Protein AF-A0A9Q6LS39-F1 (afdb_monomer_lite)

Organism: Piscirickettsia salmonis (NCBI:txid1238)

Sequence (259 aa):
MKLQTYIDQGYLRAERVESLSEHQKKVLGLNIIYQLIRDGSLTIERALIFTLAQYSVFSSKAVCQLIENKTFTVEEVLTFGMWQKRALESKVIRSFIDSGCMTFKKAAELSDEQQNFLDLDVVRKLIQEGILPFDVALNLTWRQQQNLEVPMVVELLRSKDERCCLTLDQVLRLQWMALDNLKSKTVCALLQEGILPSVEKALSLAAEQRQSLELPIVAKLLRSKDCLLHLTLEQALKVRSRQEAMLESKHIHKPPSVI

pLDDT: mean 89.74, std 11.68, range [33.16, 97.31]

Structure (mmCIF, N/CA/C/O backbone):
data_AF-A0A9Q6LS39-F1
#
_entry.id   AF-A0A9Q6LS39-F1
#
loop_
_atom_site.group_PDB
_atom_site.id
_atom_site.type_symbol
_atom_site.label_atom_id
_atom_site.label_alt_id
_atom_site.label_comp_id
_atom_site.label_asym_id
_atom_site.label_entity_id
_atom_site.label_seq_id
_atom_site.pdbx_PDB_ins_code
_atom_site.Cartn_x
_atom_site.Cartn_y
_atom_site.Cartn_z
_atom_site.occupancy
_atom_site.B_iso_or_equiv
_atom_site.auth_seq_id
_atom_site.auth_comp_id
_atom_site.auth_asym_id
_atom_site.auth_atom_id
_atom_site.pdbx_PDB_model_num
ATOM 1 N N . MET A 1 1 ? -30.473 10.860 25.545 1.00 58.03 1 MET A N 1
ATOM 2 C CA . MET A 1 1 ? -31.285 9.642 25.766 1.00 58.03 1 MET A CA 1
ATOM 3 C C . MET A 1 1 ? -30.522 8.492 26.434 1.00 58.03 1 MET A C 1
ATOM 5 O O . MET A 1 1 ? -31.154 7.750 27.158 1.00 58.03 1 MET A O 1
ATOM 9 N N . LYS A 1 2 ? -29.190 8.354 26.294 1.00 75.44 2 LYS A N 1
ATOM 10 C CA . LYS A 1 2 ? -28.444 7.262 26.960 1.00 75.44 2 LYS A CA 1
ATOM 11 C C . LYS A 1 2 ? -27.943 7.513 28.379 1.00 75.44 2 LYS A C 1
ATOM 13 O O . LYS A 1 2 ? -27.778 6.553 29.114 1.00 75.44 2 LYS A O 1
ATOM 18 N N . LEU A 1 3 ? -27.690 8.765 28.771 1.00 87.56 3 LEU A N 1
ATOM 19 C CA . LEU A 1 3 ? -27.203 9.076 30.125 1.00 87.56 3 LEU A CA 1
ATOM 20 C C . LEU A 1 3 ? -28.182 8.595 31.201 1.00 87.56 3 LEU A C 1
ATOM 22 O O . LEU A 1 3 ? -27.745 7.977 32.162 1.00 87.56 3 LEU A O 1
ATOM 26 N N . GLN A 1 4 ? -29.489 8.766 30.971 1.00 89.06 4 GLN A N 1
ATOM 27 C CA . GLN A 1 4 ? -30.526 8.232 31.854 1.00 89.06 4 GLN A CA 1
ATOM 28 C C . GLN A 1 4 ? -30.415 6.711 32.008 1.00 89.06 4 GLN A C 1
ATOM 30 O O . GLN A 1 4 ? -30.424 6.218 33.123 1.00 89.06 4 GLN A O 1
ATOM 35 N N . THR A 1 5 ? -30.163 5.974 30.922 1.00 91.12 5 THR A N 1
ATOM 36 C CA . THR A 1 5 ? -29.956 4.519 30.979 1.00 91.12 5 THR A CA 1
ATOM 37 C C . THR A 1 5 ? -28.767 4.125 31.859 1.00 91.12 5 THR A C 1
ATOM 39 O O . THR A 1 5 ? -28.835 3.107 32.538 1.00 91.12 5 THR A O 1
ATOM 42 N N . TYR A 1 6 ? -27.682 4.907 31.886 1.00 91.94 6 TYR A N 1
ATOM 43 C CA . TYR A 1 6 ? -26.576 4.638 32.816 1.00 91.94 6 TYR A CA 1
ATOM 44 C C . TYR A 1 6 ? -26.968 4.885 34.278 1.00 91.94 6 TYR A C 1
ATOM 46 O O . TYR A 1 6 ? -26.453 4.186 35.147 1.00 91.94 6 TYR A O 1
ATOM 54 N N . I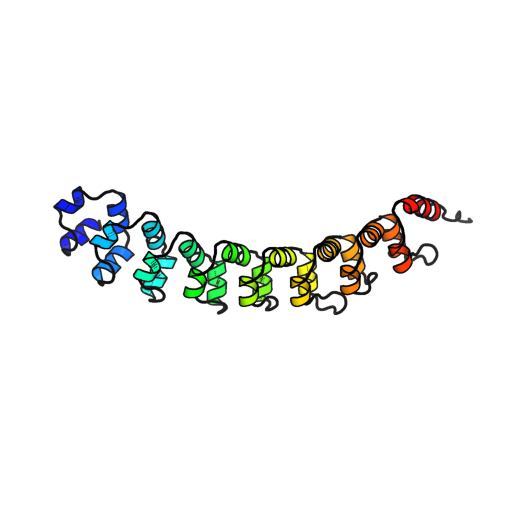LE A 1 7 ? -27.866 5.840 34.548 1.00 91.62 7 ILE A N 1
ATOM 55 C CA . ILE A 1 7 ? -28.411 6.086 35.891 1.00 91.62 7 ILE A CA 1
ATOM 56 C C . ILE A 1 7 ? -29.341 4.950 36.305 1.00 91.62 7 ILE A C 1
ATOM 58 O O . ILE A 1 7 ? -29.145 4.354 37.360 1.00 91.62 7 ILE A O 1
ATOM 62 N N . ASP A 1 8 ? -30.302 4.607 35.449 1.00 91.94 8 ASP A N 1
ATOM 63 C CA . ASP A 1 8 ? -31.321 3.590 35.722 1.00 91.94 8 ASP A CA 1
ATOM 64 C C . ASP A 1 8 ? -30.695 2.210 35.980 1.00 91.94 8 ASP A C 1
ATOM 66 O O . ASP A 1 8 ? -31.201 1.427 36.777 1.00 91.94 8 ASP A O 1
ATOM 70 N N . GLN A 1 9 ? -29.571 1.917 35.318 1.00 91.12 9 GLN A N 1
ATOM 71 C CA . GLN A 1 9 ? -28.808 0.674 35.483 1.00 91.12 9 GLN A CA 1
ATOM 72 C C . GLN A 1 9 ? -27.758 0.749 36.608 1.00 91.12 9 GLN A C 1
ATOM 74 O O . GLN A 1 9 ? -27.003 -0.198 36.811 1.00 91.12 9 GLN A O 1
ATOM 79 N N . GLY A 1 10 ? -27.670 1.870 37.331 1.00 91.25 10 GLY A N 1
ATOM 80 C CA . GLY A 1 10 ? -26.771 2.040 38.475 1.00 91.25 10 GLY A CA 1
ATOM 81 C C . GLY A 1 10 ? -25.290 2.216 38.126 1.00 91.25 10 GLY A C 1
ATOM 82 O O . GLY A 1 10 ? -24.452 2.217 39.026 1.00 91.25 10 GLY A O 1
ATOM 83 N N . TYR A 1 11 ? -24.943 2.394 36.848 1.00 91.69 11 TYR A N 1
ATOM 84 C CA . TYR A 1 11 ? -23.562 2.649 36.433 1.00 91.69 11 TYR A CA 1
ATOM 85 C C . TYR A 1 11 ? -23.116 4.080 36.755 1.00 91.69 11 TYR A C 1
ATOM 87 O O . TYR A 1 11 ? -21.943 4.300 37.035 1.00 91.69 11 TYR A O 1
ATOM 95 N N . LEU A 1 12 ? -24.026 5.059 36.723 1.00 91.81 12 LEU A N 1
ATOM 96 C CA . LEU A 1 12 ? -23.718 6.474 36.946 1.00 91.81 12 LEU A CA 1
ATOM 97 C C . LEU A 1 12 ? -24.695 7.095 37.943 1.00 91.81 12 LEU A C 1
ATOM 99 O O . LEU A 1 12 ? -25.900 6.952 37.798 1.00 91.81 12 LEU A O 1
ATOM 103 N N . ARG A 1 13 ? -24.202 7.835 38.937 1.00 90.00 13 ARG A N 1
ATOM 104 C CA . ARG A 1 13 ? -25.088 8.582 39.844 1.00 90.00 13 ARG A CA 1
ATOM 105 C C . ARG A 1 13 ? -25.623 9.846 39.173 1.00 90.00 13 ARG A C 1
ATOM 107 O O . ARG A 1 13 ? -24.893 10.483 38.412 1.00 90.00 13 ARG A O 1
ATOM 114 N N . ALA A 1 14 ? -26.863 10.225 39.481 1.00 87.38 14 ALA A N 1
ATOM 115 C CA . ALA A 1 14 ? -27.531 11.374 38.869 1.00 87.38 14 ALA A CA 1
ATOM 116 C C . ALA A 1 14 ? -26.752 12.685 39.076 1.00 87.38 14 ALA A C 1
ATOM 118 O O . ALA A 1 14 ? -26.534 13.427 38.121 1.00 87.38 14 ALA A O 1
ATOM 119 N N . GLU A 1 15 ? -26.220 12.913 40.280 1.00 88.25 15 GLU A N 1
ATOM 120 C CA . GLU A 1 15 ? -25.458 14.123 40.628 1.00 88.25 15 GLU A CA 1
ATOM 121 C C . GLU A 1 15 ? -24.156 14.229 39.822 1.00 88.25 15 GLU A C 1
ATOM 123 O O . GLU A 1 15 ? -23.636 15.310 39.543 1.00 88.25 15 GLU A O 1
ATOM 128 N N . ARG A 1 16 ? -23.616 13.080 39.404 1.00 88.44 16 ARG A N 1
ATOM 129 C CA . ARG A 1 16 ? -22.389 13.021 38.615 1.00 88.44 16 ARG A CA 1
ATOM 130 C C . ARG A 1 16 ? -22.630 13.371 37.148 1.00 88.44 16 ARG A C 1
ATOM 132 O O . ARG A 1 16 ? -21.685 13.755 36.473 1.00 88.44 16 ARG A O 1
ATOM 139 N N . VAL A 1 17 ? -23.866 13.282 36.653 1.00 87.06 17 VAL A N 1
ATOM 140 C CA . VAL A 1 17 ? -24.201 13.606 35.255 1.00 87.06 17 VAL A CA 1
ATOM 141 C C . VAL A 1 17 ? -24.068 15.098 34.974 1.00 87.06 17 VAL A C 1
ATOM 143 O O . VAL A 1 17 ? -23.565 15.477 33.915 1.00 87.06 17 VAL A O 1
ATOM 146 N N . GLU A 1 18 ? -24.476 15.937 35.925 1.00 85.75 18 GLU A N 1
ATOM 147 C CA . GLU A 1 18 ? -24.419 17.397 35.798 1.00 85.75 18 GLU A CA 1
ATOM 148 C C . GLU A 1 18 ? -22.980 17.921 35.732 1.00 85.75 18 GLU A C 1
ATOM 150 O O . GLU A 1 18 ? -22.710 18.901 35.042 1.00 85.75 18 GLU A O 1
ATOM 155 N N . SER A 1 19 ? -22.042 17.225 36.380 1.00 91.38 19 SER A N 1
ATOM 156 C CA . SER A 1 19 ? -20.616 17.573 36.382 1.00 91.38 19 SER A CA 1
ATOM 157 C C . SER A 1 19 ? -19.823 16.986 35.208 1.00 91.38 19 SER A C 1
ATOM 159 O O . SER A 1 19 ? -18.633 17.279 35.071 1.00 91.38 19 SER A O 1
ATOM 161 N N . LEU A 1 20 ? -20.447 16.185 34.334 1.00 94.50 20 LEU A N 1
ATOM 162 C CA . LEU A 1 20 ? -19.760 15.651 33.159 1.00 94.50 20 LEU A CA 1
ATOM 163 C C . LEU A 1 20 ? -19.479 16.745 32.128 1.00 94.50 20 LEU A C 1
ATOM 165 O O . LEU A 1 20 ? -20.362 17.503 31.722 1.00 94.50 20 LEU A O 1
ATOM 169 N N . SER A 1 21 ? -18.257 16.732 31.605 1.00 95.25 21 SER A N 1
ATOM 170 C CA . SER A 1 21 ? -17.897 17.503 30.416 1.00 95.25 21 SER A CA 1
ATOM 171 C C . SER A 1 21 ? -18.658 17.021 29.175 1.00 95.25 21 SER A C 1
ATOM 173 O O . SER A 1 21 ? -19.067 15.862 29.070 1.00 95.25 21 SER A O 1
ATOM 175 N N . GLU A 1 22 ? -18.777 17.886 28.166 1.00 94.31 22 GLU A N 1
ATOM 176 C CA . GLU A 1 22 ? -19.388 17.516 26.882 1.00 94.31 22 GLU A CA 1
ATOM 177 C C . GLU A 1 22 ? -18.664 16.354 26.188 1.00 94.31 22 GLU A C 1
ATOM 179 O O . GLU A 1 22 ? -19.299 15.509 25.557 1.00 94.31 22 GLU A O 1
ATOM 184 N N . HIS A 1 23 ? -17.341 16.258 26.340 1.00 95.56 23 HIS A N 1
ATOM 185 C CA . HIS A 1 23 ? -16.569 15.125 25.825 1.00 95.56 23 HIS A CA 1
ATOM 186 C C . HIS A 1 23 ? -16.976 13.807 26.494 1.00 95.56 23 HIS A C 1
ATOM 188 O O . HIS A 1 23 ? -17.270 12.830 25.808 1.00 95.56 23 HIS A O 1
ATOM 194 N N . GLN A 1 24 ? -17.094 13.790 27.823 1.00 96.31 24 GLN A N 1
ATOM 195 C CA . GLN A 1 24 ? -17.551 12.610 28.565 1.00 96.31 24 GLN A CA 1
ATOM 196 C C . GLN A 1 24 ? -18.968 12.196 28.164 1.00 96.31 24 GLN A C 1
ATOM 198 O O . GLN A 1 24 ? -19.228 11.014 27.933 1.00 96.31 24 GLN A O 1
ATOM 203 N N . LYS A 1 25 ? -19.875 13.166 28.000 1.00 95.06 25 LYS A N 1
ATOM 204 C CA . LYS A 1 25 ? -21.235 12.899 27.512 1.00 95.06 25 LYS A CA 1
ATOM 205 C C . LYS A 1 25 ? -21.223 12.287 26.108 1.00 95.06 25 LYS A C 1
ATOM 207 O O . LYS A 1 25 ? -21.980 11.350 25.855 1.00 95.06 25 LYS A O 1
ATOM 212 N N . LYS A 1 26 ? -20.347 12.758 25.208 1.00 95.50 26 LYS A N 1
ATOM 213 C CA . LYS A 1 26 ? -20.165 12.175 23.865 1.00 95.50 26 LYS A CA 1
ATOM 214 C C . LYS A 1 26 ? -19.643 10.742 23.921 1.00 95.50 26 LYS A C 1
ATOM 216 O O . LYS A 1 26 ? -20.198 9.890 23.232 1.00 95.50 26 LYS A O 1
ATOM 221 N N . VAL A 1 27 ? -18.637 10.459 24.754 1.00 96.69 27 VAL A N 1
ATOM 222 C CA . VAL A 1 27 ? -18.100 9.098 24.939 1.00 96.69 27 VAL A CA 1
ATOM 223 C C . VAL A 1 27 ? -19.198 8.143 25.406 1.00 96.69 27 VAL A C 1
ATOM 225 O O . VAL A 1 27 ? -19.456 7.137 24.748 1.00 96.69 27 VAL A O 1
ATOM 228 N N . LEU A 1 28 ? -19.915 8.490 26.479 1.00 95.81 28 LEU A N 1
ATOM 229 C CA . LEU A 1 28 ? -21.028 7.677 26.987 1.00 95.81 28 LEU A CA 1
ATOM 230 C C . LEU A 1 28 ? -22.194 7.581 25.988 1.00 95.81 28 LEU A C 1
ATOM 232 O O . LEU A 1 28 ? -22.988 6.639 26.028 1.00 95.81 28 LEU A O 1
ATOM 236 N N . GLY A 1 29 ? -22.286 8.535 25.061 1.00 94.38 29 GLY A N 1
ATOM 237 C CA . GLY A 1 29 ? -23.239 8.542 23.959 1.00 94.38 29 GLY A CA 1
ATOM 238 C C . GLY A 1 29 ? -22.996 7.466 22.896 1.00 94.38 29 GLY A C 1
ATOM 239 O O . GLY A 1 29 ? -23.933 7.140 22.164 1.00 94.38 29 GLY A O 1
ATOM 240 N N . LEU A 1 30 ? -21.808 6.860 22.811 1.00 94.19 30 LEU A N 1
ATOM 241 C CA . LEU A 1 30 ? -21.507 5.804 21.835 1.00 94.19 30 LEU A CA 1
ATOM 242 C C . LEU A 1 30 ? -22.230 4.487 22.188 1.00 94.19 30 LEU A C 1
ATOM 244 O O . LEU A 1 30 ? -22.366 4.125 23.354 1.00 94.19 30 LEU A O 1
ATOM 248 N N . ASN A 1 31 ? -22.783 3.778 21.188 1.00 92.94 31 ASN A N 1
ATOM 249 C CA . ASN A 1 31 ? -23.515 2.505 21.406 1.00 92.94 31 ASN A CA 1
ATOM 250 C C . ASN A 1 31 ? -22.589 1.435 21.979 1.00 92.94 31 ASN A C 1
ATOM 252 O O . ASN A 1 31 ? -22.932 0.809 22.979 1.00 92.94 31 ASN A O 1
ATOM 256 N N . ILE A 1 32 ? -21.403 1.313 21.387 1.00 94.75 32 ILE A N 1
ATOM 257 C CA . ILE A 1 32 ? -20.410 0.331 21.797 1.00 94.75 32 ILE A CA 1
ATOM 258 C C . ILE A 1 32 ? -19.971 0.535 23.250 1.00 94.75 32 ILE A C 1
ATOM 260 O O . ILE A 1 32 ? -19.867 -0.429 23.987 1.00 94.75 32 ILE A O 1
ATOM 264 N N . ILE A 1 33 ? -19.796 1.778 23.713 1.00 96.31 33 ILE A N 1
ATOM 265 C CA . ILE A 1 33 ? -19.341 2.056 25.084 1.00 96.31 33 ILE A CA 1
ATOM 266 C C . ILE A 1 33 ? -20.359 1.563 26.110 1.00 96.31 33 ILE A C 1
ATOM 268 O O . ILE A 1 33 ? -19.980 0.919 27.085 1.00 96.31 33 ILE A O 1
ATOM 272 N N . TYR A 1 34 ? -21.649 1.788 25.855 1.00 94.75 34 TYR A N 1
ATOM 273 C CA . TYR A 1 34 ? -22.706 1.255 26.712 1.00 94.75 34 TYR A CA 1
ATOM 274 C C . TYR A 1 34 ? -22.683 -0.277 26.750 1.00 94.75 34 TYR A C 1
ATOM 276 O O . TYR A 1 34 ? -22.743 -0.860 27.828 1.00 94.75 34 TYR A O 1
ATOM 284 N N . GLN A 1 35 ? -22.564 -0.925 25.587 1.00 94.19 35 GLN A N 1
ATOM 285 C CA . GLN A 1 35 ? -22.504 -2.386 25.497 1.00 94.19 35 GLN A CA 1
ATOM 286 C C . GLN A 1 35 ? -21.287 -2.946 26.237 1.00 94.19 35 GLN A C 1
ATOM 288 O O . GLN A 1 35 ? -21.440 -3.841 27.057 1.00 94.19 35 GLN A O 1
ATOM 293 N N . LEU A 1 36 ? -20.101 -2.370 26.031 1.00 95.56 36 LEU A N 1
ATOM 294 C CA . LEU A 1 36 ? -18.875 -2.807 26.698 1.00 95.56 36 LEU A CA 1
ATOM 295 C C . LEU A 1 36 ? -18.942 -2.633 28.219 1.00 95.56 36 LEU A C 1
ATOM 297 O O . LEU A 1 36 ? -18.408 -3.475 28.939 1.00 95.56 36 LEU A O 1
ATOM 301 N N . ILE A 1 37 ? -19.610 -1.581 28.711 1.00 96.25 37 ILE A N 1
ATOM 302 C CA . ILE A 1 37 ? -19.848 -1.391 30.150 1.00 96.25 37 ILE A CA 1
ATOM 303 C C . ILE A 1 37 ? -20.816 -2.432 30.693 1.00 96.25 37 ILE A C 1
ATOM 305 O O . ILE A 1 37 ? -20.540 -3.066 31.711 1.00 96.25 37 ILE A O 1
ATOM 309 N N . ARG A 1 38 ? -21.930 -2.642 29.994 1.00 94.50 38 ARG A N 1
ATOM 310 C CA . ARG A 1 38 ? -22.942 -3.621 30.385 1.00 94.50 38 ARG A CA 1
ATOM 311 C C . ARG A 1 38 ? -22.380 -5.041 30.425 1.00 94.50 38 ARG A C 1
ATOM 313 O O . ARG A 1 38 ? -22.677 -5.790 31.348 1.00 94.50 38 ARG A O 1
ATOM 320 N N . ASP A 1 39 ? -21.544 -5.383 29.454 1.00 93.62 39 ASP A N 1
ATOM 321 C CA . ASP A 1 39 ? -20.945 -6.708 29.311 1.00 93.62 39 ASP A CA 1
ATOM 322 C C . ASP A 1 39 ? -19.668 -6.861 30.178 1.00 93.62 39 ASP A C 1
ATOM 324 O O . ASP A 1 39 ? -18.968 -7.869 30.096 1.00 93.62 39 ASP A O 1
ATOM 328 N N . GLY A 1 40 ? -19.336 -5.858 31.006 1.00 93.88 40 GLY A N 1
ATOM 329 C CA . GLY A 1 40 ? -18.227 -5.887 31.968 1.00 93.88 40 GLY A CA 1
ATOM 330 C C . GLY A 1 40 ? -16.825 -5.764 31.362 1.00 93.88 40 GLY A C 1
ATOM 331 O O . GLY A 1 40 ? -15.835 -5.856 32.083 1.00 93.88 40 GLY A O 1
ATOM 332 N N . SER A 1 41 ? -16.721 -5.535 30.052 1.00 94.94 41 SER A N 1
ATOM 333 C CA . SER A 1 41 ? -15.446 -5.412 29.327 1.00 94.94 41 SER A CA 1
ATOM 334 C C . SER A 1 41 ? -14.816 -4.017 29.430 1.00 94.94 41 SER A C 1
ATOM 336 O O . SER A 1 41 ? -13.660 -3.829 29.061 1.00 94.94 41 SER A O 1
ATOM 338 N N . LEU A 1 42 ? -15.569 -3.025 29.912 1.00 96.38 42 LEU A N 1
ATOM 339 C CA . LEU A 1 42 ? -15.111 -1.661 30.163 1.00 96.38 42 LEU A CA 1
ATOM 340 C C . LEU A 1 42 ? -15.786 -1.134 31.433 1.00 96.38 42 LEU A C 1
ATOM 342 O 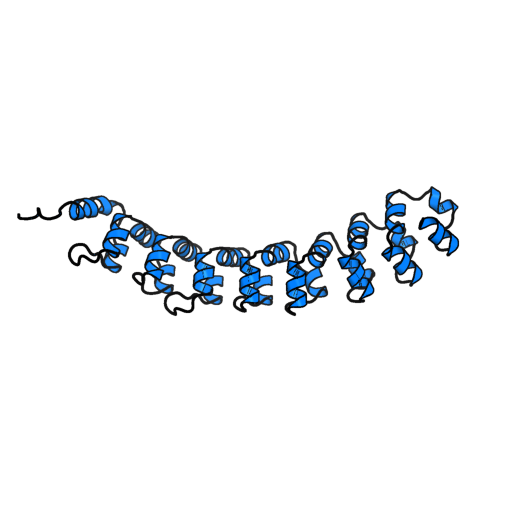O . LEU A 1 42 ? -16.968 -1.357 31.640 1.00 96.38 42 LEU A O 1
ATOM 346 N N . THR A 1 43 ? -15.081 -0.401 32.291 1.00 96.00 43 THR A N 1
ATOM 347 C CA . THR A 1 43 ? -15.737 0.270 33.426 1.00 96.00 43 THR A CA 1
ATOM 348 C C . THR A 1 43 ? -16.181 1.674 33.036 1.00 96.00 43 THR A C 1
ATOM 350 O O . THR A 1 43 ? -15.561 2.322 32.188 1.00 96.00 43 THR A O 1
ATOM 353 N N . ILE A 1 44 ? -17.227 2.188 33.688 1.00 95.12 44 ILE A N 1
ATOM 354 C CA . ILE A 1 44 ? -17.670 3.567 33.455 1.00 95.12 44 ILE A CA 1
ATOM 355 C C . ILE A 1 44 ? -16.576 4.586 33.791 1.00 95.12 44 ILE A C 1
ATOM 357 O O . ILE A 1 44 ? -16.358 5.523 33.029 1.00 95.12 44 ILE A O 1
ATOM 361 N N . GLU A 1 45 ? -15.829 4.365 34.876 1.00 95.88 45 GLU A N 1
ATOM 362 C CA . GLU A 1 45 ? -14.711 5.225 35.278 1.00 95.88 45 GLU A CA 1
ATOM 363 C C . GLU A 1 45 ? -13.645 5.291 34.188 1.00 95.88 45 GLU A C 1
ATOM 365 O O . GLU A 1 45 ? -13.137 6.366 33.874 1.00 95.88 45 GLU A O 1
ATOM 370 N N . ARG A 1 46 ? -13.362 4.152 33.547 1.00 96.12 46 ARG A N 1
ATOM 371 C CA . ARG A 1 46 ? -12.410 4.099 32.444 1.00 96.12 46 ARG A CA 1
ATOM 372 C C . ARG A 1 46 ? -12.946 4.797 31.200 1.00 96.12 46 ARG A C 1
ATOM 374 O O . ARG A 1 46 ? -12.195 5.532 30.574 1.00 96.12 46 ARG A O 1
ATOM 381 N N . ALA A 1 47 ? -14.229 4.641 30.875 1.00 96.44 47 ALA A N 1
ATOM 382 C CA . ALA A 1 47 ? -14.862 5.373 29.776 1.00 96.44 47 ALA A CA 1
ATOM 383 C C . ALA A 1 47 ? -14.822 6.900 29.988 1.00 96.44 47 ALA A C 1
ATOM 385 O O . ALA A 1 47 ? -14.569 7.656 29.053 1.00 96.44 47 ALA A O 1
ATOM 386 N N . LEU A 1 48 ? -15.020 7.369 31.224 1.00 95.69 48 LEU A N 1
ATOM 387 C CA . LEU A 1 48 ? -15.038 8.795 31.565 1.00 95.69 48 LEU A CA 1
ATOM 388 C C . LEU A 1 48 ? -13.683 9.501 31.413 1.00 95.69 48 LEU A C 1
ATOM 390 O O . LEU A 1 48 ? -13.657 10.731 31.331 1.00 95.69 48 LEU A O 1
ATOM 394 N N . ILE A 1 49 ? -12.578 8.755 31.368 1.00 96.56 49 ILE A N 1
ATOM 395 C CA . ILE A 1 49 ? -11.228 9.298 31.156 1.00 96.56 49 ILE A CA 1
ATOM 396 C C . ILE A 1 49 ? -10.711 9.075 29.729 1.00 96.56 49 ILE A C 1
ATOM 398 O O . ILE A 1 49 ? -9.526 9.282 29.469 1.00 96.56 49 ILE A O 1
ATOM 402 N N . PHE A 1 50 ? -11.572 8.659 28.791 1.00 97.00 50 PHE A N 1
ATOM 403 C CA . PHE A 1 50 ? -11.166 8.473 27.399 1.00 97.00 50 PHE A CA 1
ATOM 404 C C . PHE A 1 50 ? -10.603 9.758 26.809 1.00 97.00 50 PHE A C 1
ATOM 406 O O . PHE A 1 50 ? -11.213 10.827 26.873 1.00 97.00 50 PHE A O 1
ATOM 413 N N . THR A 1 51 ? -9.467 9.630 26.139 1.00 95.88 51 THR A N 1
ATOM 414 C CA . THR A 1 51 ? -8.892 10.722 25.355 1.00 95.88 51 THR A CA 1
ATOM 415 C C . THR A 1 51 ? -9.717 10.990 24.092 1.00 95.88 51 THR A C 1
ATOM 417 O O . THR A 1 51 ? -10.548 10.179 23.670 1.00 95.88 51 THR A O 1
ATOM 420 N N . LEU A 1 52 ? -9.461 12.122 23.428 1.00 94.56 52 LEU A N 1
ATOM 421 C CA . LEU A 1 52 ? -10.028 12.399 22.101 1.00 94.56 52 LEU A CA 1
ATOM 422 C C . LEU A 1 52 ? -9.626 11.335 21.067 1.00 94.56 52 LEU A C 1
ATOM 424 O O . LEU A 1 52 ? -10.437 10.977 20.213 1.00 94.56 52 LEU A O 1
ATOM 428 N N . ALA A 1 53 ? -8.403 10.801 21.162 1.00 94.56 53 ALA A N 1
ATOM 429 C CA . ALA A 1 53 ? -7.927 9.734 20.286 1.00 94.56 53 ALA A CA 1
ATOM 430 C C . ALA A 1 53 ? -8.737 8.446 20.492 1.00 94.56 53 ALA A C 1
ATOM 432 O O . ALA A 1 53 ? -9.281 7.911 19.529 1.00 94.56 53 ALA A O 1
ATOM 433 N N . GLN A 1 54 ? -8.920 8.014 21.743 1.00 96.62 54 GLN A N 1
ATOM 434 C CA . GLN A 1 54 ? -9.740 6.841 22.062 1.00 96.62 54 GLN A CA 1
ATOM 435 C C . GLN A 1 54 ? -11.195 7.040 21.629 1.00 96.62 54 GLN A C 1
ATOM 437 O O . GLN A 1 54 ? -11.759 6.176 20.966 1.00 96.62 54 GLN A O 1
ATOM 442 N N . TYR A 1 55 ? -11.793 8.205 21.893 1.00 95.94 55 TYR A N 1
ATOM 443 C CA . TYR A 1 55 ? -13.127 8.525 21.374 1.00 95.94 55 TYR A CA 1
ATOM 444 C C . TYR A 1 55 ? -13.201 8.410 19.838 1.00 95.94 55 TYR A C 1
ATOM 446 O O . TYR A 1 55 ? -14.144 7.833 19.293 1.00 95.94 55 TYR A O 1
ATOM 454 N N . SER A 1 56 ? -12.194 8.916 19.120 1.00 95.69 56 SER A N 1
ATOM 455 C CA . SER A 1 56 ? -12.125 8.798 17.660 1.00 95.69 56 SER A CA 1
ATOM 456 C C . SER A 1 56 ? -12.063 7.336 17.207 1.00 95.69 56 SER A C 1
ATOM 458 O O . SER A 1 56 ? -12.750 6.968 16.256 1.00 95.69 56 SER A O 1
ATOM 460 N N . VAL A 1 57 ? -11.305 6.481 17.893 1.00 97.31 57 VAL A N 1
ATOM 461 C CA . VAL A 1 57 ? -11.228 5.041 17.600 1.00 97.31 57 VAL A CA 1
ATOM 462 C C . VAL A 1 57 ? -12.569 4.347 17.863 1.00 97.31 57 VAL A C 1
ATOM 464 O O . VAL A 1 57 ? -13.112 3.713 16.964 1.00 97.31 57 VAL A O 1
ATOM 467 N N . PHE A 1 58 ? -13.164 4.530 19.045 1.00 96.62 58 PHE A N 1
ATOM 468 C CA . PHE A 1 58 ? -14.432 3.889 19.431 1.00 96.62 58 PHE A CA 1
ATOM 469 C C . PHE A 1 58 ? -15.675 4.471 18.735 1.00 96.62 58 PHE A C 1
ATOM 471 O O . PHE A 1 58 ? -16.768 3.923 18.852 1.00 96.62 58 PHE A O 1
ATOM 478 N N . SER A 1 59 ? -15.538 5.569 17.991 1.00 95.44 59 SER A N 1
ATOM 479 C CA . SER A 1 59 ? -16.585 6.048 17.075 1.00 95.44 59 SER A CA 1
ATOM 480 C C . SER A 1 59 ? -16.510 5.398 15.689 1.00 95.44 59 SER A C 1
ATOM 482 O O . SER A 1 59 ? -17.452 5.524 14.905 1.00 95.44 59 SER A O 1
ATOM 484 N N . SER A 1 60 ? -15.430 4.671 15.380 1.00 96.19 60 SER A N 1
ATOM 485 C CA . SER A 1 60 ? -15.301 3.923 14.132 1.00 96.19 60 SER A CA 1
ATOM 486 C C . SER A 1 60 ? -16.170 2.674 14.150 1.00 96.19 60 SER A C 1
ATOM 488 O O . SER A 1 60 ? -15.936 1.748 14.929 1.00 96.19 60 SER A O 1
ATOM 490 N N . LYS A 1 61 ? -17.133 2.594 13.226 1.00 94.88 61 LYS A N 1
ATOM 491 C CA . LYS A 1 61 ? -17.951 1.387 13.051 1.00 94.88 61 LYS A CA 1
ATOM 492 C C . LYS A 1 61 ? -17.096 0.166 12.693 1.00 94.88 61 LYS A C 1
ATOM 494 O O . LYS A 1 61 ? -17.364 -0.914 13.208 1.00 94.88 61 LYS A O 1
ATOM 499 N N . ALA A 1 62 ? -16.074 0.346 11.853 1.00 94.94 62 ALA A N 1
ATOM 500 C CA . ALA A 1 62 ? -15.187 -0.737 11.437 1.00 94.94 62 ALA A CA 1
ATOM 501 C C . ALA A 1 62 ? -14.421 -1.312 12.635 1.00 94.94 62 ALA A C 1
ATOM 503 O O . ALA A 1 62 ? -14.440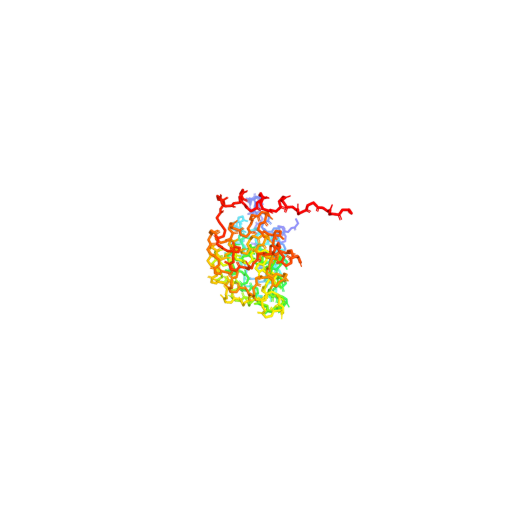 -2.520 12.847 1.00 94.94 62 ALA A O 1
ATOM 504 N N . VAL A 1 63 ? -13.827 -0.453 13.471 1.00 96.31 63 VAL A N 1
ATOM 505 C CA . VAL A 1 63 ? -13.109 -0.906 14.673 1.00 96.31 63 VAL A CA 1
ATOM 506 C C . VAL A 1 63 ? -14.063 -1.556 15.678 1.00 96.31 63 VAL A C 1
ATOM 508 O O . VAL A 1 63 ? -13.754 -2.622 16.203 1.00 96.31 63 VAL A O 1
ATOM 511 N N . CYS A 1 64 ? -15.245 -0.976 15.912 1.00 95.25 64 CYS A N 1
ATOM 512 C CA . CYS A 1 64 ? -16.222 -1.542 16.849 1.00 95.25 64 CYS A CA 1
ATOM 513 C C . CYS A 1 64 ? -16.682 -2.946 16.438 1.00 95.25 64 CYS A C 1
ATOM 515 O O . CYS A 1 64 ? -16.742 -3.834 17.282 1.00 95.25 64 CYS A O 1
ATOM 517 N N . GLN A 1 65 ? -16.920 -3.176 15.144 1.00 95.44 65 GLN A N 1
ATOM 518 C CA . GLN A 1 65 ? -17.262 -4.505 14.629 1.00 95.44 65 GLN A CA 1
ATOM 519 C C . GLN A 1 65 ? -16.151 -5.531 14.880 1.00 95.44 65 GLN A C 1
ATOM 521 O O . GLN A 1 65 ? -16.433 -6.703 15.108 1.00 95.44 65 GLN A O 1
ATOM 526 N N . LEU A 1 66 ? -14.883 -5.115 14.866 1.00 96.62 66 LEU A N 1
ATOM 527 C CA . LEU A 1 66 ? -13.765 -6.012 15.165 1.00 96.62 66 LEU A CA 1
ATOM 528 C C . LEU A 1 66 ? -13.688 -6.378 16.655 1.00 96.62 66 LEU A C 1
ATOM 530 O O . LEU A 1 66 ? -13.227 -7.474 16.977 1.00 96.62 66 LEU A O 1
ATOM 534 N N . ILE A 1 67 ? -14.178 -5.513 17.549 1.00 96.69 67 ILE A N 1
ATOM 535 C CA . ILE A 1 67 ? -14.360 -5.847 18.970 1.00 96.69 67 ILE A CA 1
ATOM 536 C C . ILE A 1 67 ? -15.515 -6.839 19.132 1.00 96.69 67 ILE A C 1
ATOM 538 O O . ILE A 1 67 ? -15.353 -7.875 19.771 1.00 96.69 67 ILE A O 1
ATOM 542 N N . GLU A 1 68 ? -16.667 -6.557 18.515 1.00 94.38 68 GLU A N 1
ATOM 543 C CA . GLU A 1 68 ? -17.855 -7.425 18.560 1.00 94.38 68 GLU A CA 1
ATOM 544 C C . GLU A 1 68 ? -17.547 -8.835 18.030 1.00 94.38 68 GLU A C 1
ATOM 546 O O . GLU A 1 68 ? -17.927 -9.837 18.638 1.00 94.38 68 GLU A O 1
ATOM 551 N N . ASN A 1 69 ? -16.765 -8.919 16.951 1.00 95.06 69 ASN A N 1
ATOM 552 C CA . ASN A 1 69 ? -16.297 -10.175 16.362 1.00 95.06 69 ASN A CA 1
ATOM 553 C C . ASN A 1 69 ? -15.147 -10.833 17.144 1.00 95.06 69 ASN A C 1
ATOM 555 O O . ASN A 1 69 ? -14.592 -11.830 16.682 1.00 95.06 69 ASN A O 1
ATOM 559 N N . LYS A 1 70 ? -14.748 -10.277 18.297 1.00 95.12 70 LYS A N 1
ATOM 560 C CA . LYS A 1 70 ? -13.645 -10.759 19.147 1.00 95.12 70 LYS A CA 1
ATOM 561 C C . LYS A 1 70 ? -12.298 -10.858 18.421 1.00 95.12 70 LYS A C 1
ATOM 563 O O . LYS A 1 70 ? -11.423 -11.618 18.826 1.00 95.12 70 LYS A O 1
ATOM 568 N N . THR A 1 71 ? -12.124 -10.094 17.343 1.00 96.69 71 THR A N 1
ATOM 569 C CA . THR A 1 71 ? -10.846 -9.995 16.624 1.00 96.69 71 THR A CA 1
ATOM 570 C C . THR A 1 71 ? -9.836 -9.189 17.437 1.00 96.69 71 THR A C 1
ATOM 572 O O . THR A 1 71 ? -8.658 -9.545 17.483 1.00 96.69 71 THR A O 1
ATOM 575 N N . PHE A 1 72 ? -10.320 -8.140 18.107 1.00 97.12 72 PHE A N 1
ATOM 576 C CA . PHE A 1 72 ? -9.570 -7.370 19.091 1.00 97.12 72 PHE A CA 1
ATOM 577 C C . PHE A 1 72 ? -10.312 -7.319 20.424 1.00 97.12 72 PHE A C 1
ATOM 579 O O . PHE A 1 72 ? -11.540 -7.275 20.481 1.00 97.12 72 PHE A O 1
ATOM 586 N N . THR A 1 73 ? -9.546 -7.285 21.501 1.00 96.38 73 THR A N 1
ATOM 587 C CA . THR A 1 73 ? -10.020 -6.974 22.847 1.00 96.38 73 THR A CA 1
ATOM 588 C C . THR A 1 73 ? -10.179 -5.463 23.026 1.00 96.38 73 THR A C 1
ATOM 590 O O . THR A 1 73 ? -9.565 -4.664 22.317 1.00 96.38 73 THR A O 1
ATOM 593 N N . VAL A 1 74 ? -10.976 -5.052 24.017 1.00 96.19 74 VAL A N 1
ATOM 594 C CA . VAL A 1 74 ? -11.102 -3.631 24.390 1.00 96.19 74 VAL A CA 1
ATOM 595 C C . VAL A 1 74 ? -9.741 -3.046 24.769 1.00 96.19 74 VAL A C 1
ATOM 597 O O . VAL A 1 74 ? -9.430 -1.928 24.371 1.00 96.19 74 VAL A O 1
ATOM 600 N N . GLU A 1 75 ? -8.916 -3.811 25.485 1.00 95.44 75 GLU A N 1
ATOM 601 C CA . GLU A 1 75 ? -7.576 -3.391 25.901 1.00 95.44 75 GLU A CA 1
ATOM 602 C C . GLU A 1 75 ? -6.645 -3.154 24.708 1.00 95.44 75 GLU A C 1
ATOM 604 O O . GLU A 1 75 ? -5.988 -2.118 24.664 1.00 95.44 75 GLU A O 1
ATOM 609 N N . GLU A 1 76 ? -6.640 -4.042 23.705 1.00 95.81 76 GLU A N 1
ATOM 610 C CA . GLU A 1 76 ? -5.889 -3.818 22.461 1.00 95.81 76 GLU A CA 1
ATOM 611 C C . GLU A 1 76 ? -6.362 -2.526 21.772 1.00 95.81 76 GLU A C 1
ATOM 613 O O . GLU A 1 76 ? -5.547 -1.653 21.473 1.00 95.81 76 GLU A O 1
ATOM 618 N N . VAL A 1 77 ? -7.676 -2.338 21.593 1.00 96.38 77 VAL A N 1
ATOM 619 C CA . VAL A 1 77 ? -8.219 -1.149 20.908 1.00 96.38 77 VAL A CA 1
ATOM 620 C C . VAL A 1 77 ? -7.972 0.148 21.684 1.00 96.38 77 VAL A C 1
ATOM 622 O O . VAL A 1 77 ? -7.793 1.203 21.079 1.00 96.38 77 VAL A O 1
ATOM 625 N N . LEU A 1 78 ? -7.896 0.102 23.015 1.00 95.19 78 LEU A N 1
ATOM 626 C CA . LEU A 1 78 ? -7.563 1.271 23.835 1.00 95.19 78 LEU A CA 1
ATOM 627 C C . LEU A 1 78 ? -6.149 1.809 23.585 1.00 95.19 78 LEU A C 1
ATOM 629 O O . LEU A 1 78 ? -5.905 2.980 23.891 1.00 95.19 78 LEU A O 1
ATOM 633 N N . THR A 1 79 ? -5.248 0.984 23.039 1.00 95.12 79 THR A N 1
ATOM 634 C CA . THR A 1 79 ? -3.891 1.388 22.633 1.00 95.12 79 THR A CA 1
ATOM 635 C C . THR A 1 79 ? -3.830 1.971 21.222 1.00 95.12 79 THR A C 1
ATOM 637 O O . THR A 1 79 ? -2.808 2.539 20.837 1.00 95.12 79 THR A O 1
ATOM 640 N N . PHE A 1 80 ? -4.905 1.855 20.438 1.00 95.31 80 PHE A N 1
ATOM 641 C CA . PHE A 1 80 ? -4.909 2.317 19.056 1.00 95.31 80 PHE A CA 1
ATOM 642 C C . PHE A 1 80 ? -4.866 3.840 18.975 1.00 95.31 80 PHE A C 1
ATOM 644 O O . PHE A 1 80 ? -5.56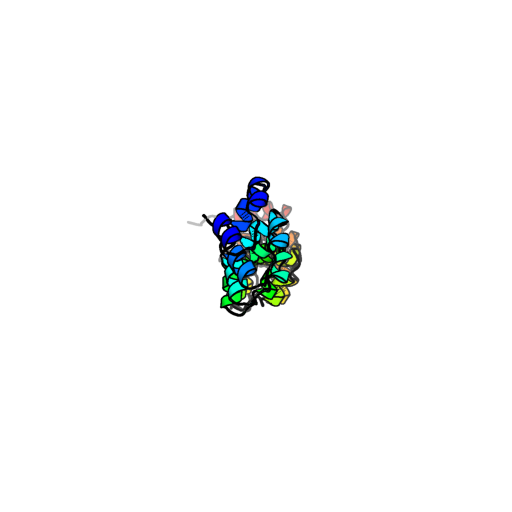6 4.562 19.688 1.00 95.31 80 PHE A O 1
ATOM 651 N N . GLY A 1 81 ? -4.057 4.321 18.039 1.00 91.94 81 GLY A N 1
ATOM 652 C CA . GLY A 1 81 ? -4.028 5.705 17.613 1.00 91.94 81 GLY A CA 1
ATOM 653 C C . GLY A 1 81 ? -4.824 5.929 16.329 1.00 91.94 81 GLY A C 1
ATOM 654 O O . GLY A 1 81 ? -5.595 5.091 15.853 1.00 91.94 81 GLY A O 1
ATOM 655 N N . MET A 1 82 ? -4.599 7.102 15.740 1.00 90.19 82 MET A N 1
ATOM 656 C CA . MET A 1 82 ? -5.233 7.502 14.484 1.00 90.19 82 MET A CA 1
ATOM 657 C C . MET A 1 82 ? -4.853 6.573 13.321 1.00 90.19 82 MET A C 1
ATOM 659 O O . MET A 1 82 ? -5.701 6.275 12.483 1.00 90.19 82 MET A O 1
ATOM 663 N N . TRP A 1 83 ? -3.614 6.077 13.290 1.00 90.00 83 TRP A N 1
ATOM 664 C CA . TRP A 1 83 ? -3.118 5.252 12.188 1.00 90.00 83 TRP A CA 1
ATOM 665 C C . TRP A 1 83 ? -3.690 3.840 12.189 1.00 90.00 83 TRP A C 1
ATOM 667 O O . TRP A 1 83 ? -4.094 3.366 11.134 1.00 90.00 83 TRP A O 1
ATOM 677 N N . GLN A 1 84 ? -3.834 3.200 13.353 1.00 94.94 84 GLN A N 1
ATOM 678 C CA . GLN A 1 84 ? -4.504 1.899 13.439 1.00 94.94 84 GLN A CA 1
ATOM 679 C C . GLN A 1 84 ? -5.968 2.005 13.022 1.00 94.94 84 GLN A C 1
ATOM 681 O O . GLN A 1 84 ? -6.455 1.180 12.254 1.00 94.94 84 GLN A O 1
ATOM 686 N N . LYS A 1 85 ? -6.665 3.059 13.468 1.00 94.88 85 LYS A N 1
ATOM 687 C CA . LYS A 1 85 ? -8.027 3.338 13.003 1.00 94.88 85 LYS A CA 1
ATOM 688 C C . LYS A 1 85 ? -8.071 3.459 11.478 1.00 94.88 85 LYS A C 1
ATOM 690 O O . LYS A 1 85 ? -8.886 2.794 10.847 1.00 94.88 85 LYS A O 1
ATOM 695 N N . ARG A 1 86 ? -7.188 4.272 10.891 1.00 93.31 86 ARG A N 1
ATOM 696 C CA . ARG A 1 86 ? -7.133 4.500 9.440 1.00 93.31 86 ARG A CA 1
ATOM 697 C C . ARG A 1 86 ? -6.848 3.208 8.667 1.00 93.31 86 ARG A C 1
ATOM 699 O O . ARG A 1 86 ? -7.534 2.945 7.683 1.00 93.31 86 ARG A O 1
ATOM 706 N N . ALA A 1 87 ? -5.923 2.377 9.149 1.00 94.56 87 ALA A N 1
ATOM 707 C CA . ALA A 1 87 ? -5.614 1.075 8.560 1.00 94.56 87 ALA A CA 1
ATOM 708 C C . ALA A 1 87 ? -6.846 0.163 8.531 1.00 94.56 87 ALA A C 1
ATOM 710 O O . ALA A 1 87 ? -7.187 -0.406 7.497 1.00 94.56 87 ALA A O 1
ATOM 711 N N . LEU A 1 88 ? -7.549 0.060 9.663 1.00 95.12 88 LEU A N 1
ATOM 712 C CA . LEU A 1 88 ? -8.714 -0.813 9.823 1.00 95.12 88 LEU A CA 1
ATOM 713 C C . LEU A 1 88 ? -9.964 -0.294 9.090 1.00 95.12 88 LEU A C 1
ATOM 715 O O . LEU A 1 88 ? -10.870 -1.074 8.795 1.00 95.12 88 LEU A O 1
ATOM 719 N N . GLU A 1 89 ? -10.014 1.002 8.775 1.00 94.69 89 GLU A N 1
ATOM 720 C CA . GLU A 1 89 ? -11.044 1.627 7.935 1.00 94.69 89 GLU A CA 1
ATOM 721 C C . GLU A 1 89 ? -10.701 1.601 6.435 1.00 94.69 89 GLU A C 1
ATOM 723 O O . GLU A 1 89 ? -11.588 1.805 5.599 1.00 94.69 89 GLU A O 1
ATOM 728 N N . SER A 1 90 ? -9.438 1.355 6.070 1.00 94.31 90 SER A N 1
ATOM 729 C CA . SER A 1 90 ? -8.997 1.386 4.676 1.00 94.31 90 SER A CA 1
ATOM 730 C C . SER A 1 90 ? -9.601 0.233 3.878 1.00 94.31 90 SER A C 1
ATOM 732 O O . SER A 1 90 ? -9.441 -0.947 4.196 1.00 94.31 90 SER A O 1
ATOM 734 N N . LYS A 1 91 ? -10.260 0.579 2.766 1.00 93.75 91 LYS A N 1
ATOM 735 C CA . LYS A 1 91 ? -10.793 -0.401 1.808 1.00 93.75 91 LYS A CA 1
ATOM 736 C C . LYS A 1 91 ? -9.685 -1.201 1.125 1.00 93.75 91 LYS A C 1
ATOM 738 O O . LYS A 1 91 ? -9.900 -2.362 0.794 1.00 93.75 91 LYS A O 1
ATOM 743 N N . VAL A 1 92 ? -8.518 -0.591 0.913 1.00 93.81 92 VAL A N 1
ATOM 744 C CA . VAL A 1 92 ? -7.373 -1.266 0.293 1.00 93.81 92 VAL A CA 1
ATOM 745 C C . VAL A 1 92 ? -6.812 -2.308 1.250 1.00 93.81 92 VAL A C 1
ATOM 747 O O . VAL A 1 92 ? -6.709 -3.475 0.882 1.00 93.81 92 VAL A O 1
ATOM 750 N N . ILE A 1 93 ? -6.555 -1.925 2.502 1.00 95.06 93 ILE A N 1
ATOM 751 C CA . ILE A 1 93 ? -6.125 -2.865 3.543 1.00 95.06 93 ILE A CA 1
ATOM 752 C C . ILE A 1 93 ? -7.158 -3.977 3.721 1.00 95.06 93 ILE A C 1
ATOM 754 O O . ILE A 1 93 ? -6.801 -5.154 3.749 1.00 95.06 93 ILE A O 1
ATOM 758 N N . ARG A 1 94 ? -8.452 -3.635 3.728 1.00 94.56 94 ARG A N 1
ATOM 759 C CA . ARG A 1 94 ? -9.520 -4.633 3.777 1.00 94.56 94 ARG A CA 1
ATOM 760 C C . ARG A 1 94 ? -9.453 -5.622 2.611 1.00 94.56 94 ARG A C 1
ATOM 762 O O . ARG A 1 94 ? -9.601 -6.813 2.845 1.00 94.56 94 ARG A O 1
ATOM 769 N N . SER A 1 95 ? -9.151 -5.163 1.396 1.00 94.38 95 SER A N 1
ATOM 770 C CA . SER A 1 95 ? -9.002 -6.053 0.238 1.00 94.38 95 SER A CA 1
ATOM 771 C C . SER A 1 95 ? -7.836 -7.040 0.378 1.00 94.38 95 SER A C 1
ATOM 773 O O . SER A 1 95 ? -7.952 -8.182 -0.066 1.00 94.38 95 SER A O 1
ATOM 775 N N . PHE A 1 96 ? -6.741 -6.653 1.045 1.00 95.25 96 PHE A N 1
ATOM 776 C CA . PHE A 1 96 ? -5.636 -7.569 1.353 1.00 95.25 96 PHE A CA 1
ATOM 777 C C . PHE A 1 96 ? -6.005 -8.579 2.444 1.00 95.25 96 PHE A C 1
ATOM 779 O O . PHE A 1 96 ? -5.531 -9.711 2.419 1.00 95.25 96 PHE A O 1
ATOM 786 N N . ILE A 1 97 ? -6.876 -8.202 3.381 1.00 95.38 97 ILE A N 1
ATOM 787 C CA . ILE A 1 97 ? -7.404 -9.134 4.382 1.00 95.38 97 ILE A CA 1
ATOM 788 C C . ILE A 1 97 ? -8.355 -10.140 3.730 1.00 95.38 97 ILE A C 1
ATOM 790 O O . ILE A 1 97 ? -8.214 -11.343 3.931 1.00 95.38 97 ILE A O 1
ATOM 794 N N . ASP A 1 98 ? -9.291 -9.659 2.913 1.00 94.31 98 ASP A N 1
ATOM 795 C CA . ASP A 1 98 ? -10.305 -10.498 2.269 1.00 94.31 98 ASP A CA 1
ATOM 796 C C . ASP A 1 98 ? -9.684 -11.467 1.237 1.00 94.31 98 ASP A C 1
ATOM 798 O O . ASP A 1 98 ? -10.207 -12.558 1.024 1.00 94.31 98 ASP A O 1
ATOM 802 N N . SER A 1 99 ? -8.543 -11.108 0.633 1.00 92.12 99 SER A N 1
ATOM 803 C CA . SER A 1 99 ? -7.751 -11.997 -0.241 1.00 92.12 99 SER A CA 1
ATOM 804 C C . SER A 1 99 ? -6.804 -12.938 0.516 1.00 92.12 99 SER A C 1
ATOM 806 O O . SER A 1 99 ? -6.123 -13.751 -0.106 1.00 92.12 99 SER A O 1
ATOM 808 N N . GLY A 1 100 ? -6.760 -12.860 1.849 1.00 92.56 100 GLY A N 1
ATOM 809 C CA . GLY A 1 100 ? -5.929 -13.723 2.688 1.00 92.56 100 GLY A CA 1
ATOM 810 C C . GLY A 1 100 ? -4.448 -13.336 2.744 1.00 92.56 100 GLY A C 1
ATOM 811 O O . GLY A 1 100 ? -3.662 -14.071 3.335 1.00 92.56 100 GLY A O 1
ATOM 812 N N . CYS A 1 101 ? -4.050 -12.191 2.178 1.00 92.88 101 CYS A N 1
ATOM 813 C CA . CYS A 1 101 ? -2.669 -11.705 2.237 1.00 92.88 101 CYS A CA 1
ATOM 814 C C . CYS A 1 101 ? -2.259 -11.233 3.642 1.00 92.88 101 CYS A C 1
ATOM 816 O O . CYS A 1 101 ? -1.074 -11.216 3.959 1.00 92.88 101 CYS A O 1
ATOM 818 N N . MET A 1 102 ? -3.213 -10.821 4.484 1.00 94.50 102 MET A N 1
ATOM 819 C CA . MET A 1 102 ? -2.939 -10.362 5.850 1.00 94.50 102 MET A CA 1
ATOM 820 C C . MET A 1 102 ? -4.133 -10.569 6.793 1.00 94.50 102 MET A C 1
ATOM 822 O O . MET A 1 102 ? -5.247 -10.860 6.370 1.00 94.50 102 MET A O 1
ATOM 826 N N . THR A 1 103 ? -3.917 -10.357 8.092 1.00 95.56 103 THR A N 1
ATOM 827 C CA . THR A 1 103 ? -4.976 -10.355 9.115 1.00 95.56 103 THR A CA 1
ATOM 828 C C . THR A 1 103 ? -5.265 -8.938 9.613 1.00 95.56 103 THR A C 1
ATOM 830 O O . THR A 1 103 ? -4.432 -8.043 9.469 1.00 95.56 103 THR A O 1
ATOM 833 N N . PHE A 1 104 ? -6.401 -8.729 10.293 1.00 96.56 104 PHE A N 1
ATOM 834 C CA . PHE A 1 104 ? -6.666 -7.459 10.990 1.00 96.56 104 PHE A CA 1
ATOM 835 C C . PHE A 1 104 ? -5.583 -7.109 12.007 1.00 96.56 104 PHE A C 1
ATOM 837 O O . PHE A 1 104 ? -5.213 -5.944 12.115 1.00 96.56 104 PHE A O 1
ATOM 844 N N . LYS A 1 105 ? -5.057 -8.108 12.732 1.00 95.25 105 LYS A N 1
ATOM 845 C CA . LYS A 1 105 ? -3.967 -7.886 13.689 1.00 95.25 105 LYS A CA 1
ATOM 846 C C . LYS A 1 105 ? -2.741 -7.326 12.982 1.00 95.25 105 LYS A C 1
ATOM 848 O O . LYS A 1 105 ? -2.220 -6.305 13.410 1.00 95.25 105 LYS A O 1
ATOM 853 N N . LYS A 1 106 ? -2.371 -7.907 11.836 1.00 94.44 106 LYS A N 1
ATOM 854 C CA . LYS A 1 106 ? -1.251 -7.397 11.044 1.00 94.44 106 LYS A CA 1
ATOM 855 C C . LYS A 1 106 ? -1.515 -6.001 10.479 1.00 94.44 106 LYS A C 1
ATOM 857 O O . LYS A 1 106 ? -0.622 -5.166 10.504 1.00 94.44 106 LYS A O 1
ATOM 862 N N . ALA A 1 107 ? -2.738 -5.729 10.026 1.00 95.56 107 ALA A N 1
ATOM 863 C CA . ALA A 1 107 ? -3.137 -4.407 9.548 1.00 95.56 107 ALA A CA 1
ATOM 864 C C . ALA A 1 107 ? -2.973 -3.312 10.617 1.00 95.56 107 ALA A C 1
ATOM 866 O O . ALA A 1 107 ? -2.521 -2.214 10.306 1.00 95.56 107 ALA A O 1
ATOM 867 N N . ALA A 1 108 ? -3.297 -3.614 11.878 1.00 94.62 108 ALA A N 1
ATOM 868 C CA . ALA A 1 108 ? -3.129 -2.682 12.994 1.00 94.62 108 ALA A CA 1
ATOM 869 C C . ALA A 1 108 ? -1.655 -2.441 13.387 1.00 94.62 108 ALA A C 1
ATOM 871 O O . ALA A 1 108 ? -1.368 -1.508 14.132 1.00 94.62 108 ALA A O 1
ATOM 872 N N . GLU A 1 109 ? -0.715 -3.248 12.894 1.00 93.88 109 GLU A N 1
ATOM 873 C CA . GLU A 1 109 ? 0.727 -3.064 13.113 1.00 93.88 109 GLU A CA 1
ATOM 874 C C . GLU A 1 109 ? 1.405 -2.245 12.005 1.00 93.88 109 GLU A C 1
ATOM 876 O O . GLU A 1 109 ? 2.577 -1.898 12.140 1.00 93.88 109 GLU A O 1
ATOM 881 N N . LEU A 1 110 ? 0.704 -1.954 10.903 1.00 93.19 110 LEU A N 1
ATOM 882 C CA . LEU A 1 110 ? 1.298 -1.262 9.761 1.00 93.19 110 LEU A CA 1
ATOM 883 C C . LEU A 1 110 ? 1.670 0.179 10.112 1.00 93.19 110 LEU A C 1
ATOM 885 O O . LEU A 1 110 ? 0.846 0.936 10.638 1.00 93.19 110 LEU A O 1
ATOM 889 N N . SER A 1 111 ? 2.881 0.585 9.729 1.00 91.25 111 SER A N 1
ATOM 890 C CA . SER A 1 111 ? 3.273 1.996 9.776 1.00 91.25 111 SER A CA 1
ATOM 891 C C . SER A 1 111 ? 2.481 2.822 8.753 1.00 91.25 111 SER A C 1
ATOM 893 O O . SER A 1 111 ? 1.897 2.274 7.814 1.00 91.25 111 SER A O 1
ATOM 895 N N . ASP A 1 112 ? 2.457 4.148 8.914 1.00 88.88 112 ASP A N 1
ATOM 896 C CA . ASP A 1 112 ? 1.799 5.029 7.937 1.00 88.88 112 ASP A CA 1
ATOM 897 C C . ASP A 1 112 ? 2.475 4.920 6.559 1.00 88.88 112 ASP A C 1
ATOM 899 O O . ASP A 1 112 ? 1.798 4.848 5.537 1.00 88.88 112 ASP A O 1
ATOM 903 N N . GLU A 1 113 ? 3.804 4.785 6.515 1.00 90.50 113 GLU A N 1
ATOM 904 C CA . GLU A 1 113 ? 4.557 4.582 5.272 1.00 90.50 113 GLU A CA 1
ATOM 905 C C . GLU A 1 113 ? 4.167 3.277 4.569 1.00 90.50 113 GLU A C 1
ATOM 907 O O . GLU A 1 113 ? 3.965 3.271 3.355 1.00 90.50 113 GLU A O 1
ATOM 912 N N . GLN A 1 114 ? 4.012 2.181 5.319 1.00 93.25 114 GLN A N 1
ATOM 913 C CA . GLN A 1 114 ? 3.575 0.902 4.756 1.00 93.25 114 GLN A CA 1
ATOM 914 C C . GLN A 1 114 ? 2.150 0.988 4.207 1.00 93.25 114 GLN A C 1
ATOM 916 O O . GLN A 1 114 ? 1.882 0.477 3.121 1.00 93.25 114 GLN A O 1
ATOM 921 N N . GLN A 1 115 ? 1.242 1.654 4.925 1.00 92.62 115 GLN A N 1
ATOM 922 C CA . GLN A 1 115 ? -0.131 1.863 4.462 1.00 92.62 115 GLN A CA 1
ATOM 923 C C . GLN A 1 115 ? -0.162 2.690 3.173 1.00 92.62 115 GLN A C 1
ATOM 925 O O . GLN A 1 115 ? -0.768 2.268 2.190 1.00 92.62 115 GLN A O 1
ATOM 930 N N . ASN A 1 116 ? 0.548 3.820 3.147 1.00 91.31 116 ASN A N 1
ATOM 931 C CA . ASN A 1 116 ? 0.612 4.694 1.977 1.00 91.31 116 ASN A CA 1
ATOM 932 C C . ASN A 1 116 ? 1.203 3.967 0.756 1.00 91.31 116 ASN A C 1
ATOM 934 O O . ASN A 1 116 ? 0.704 4.136 -0.355 1.00 91.31 116 ASN A O 1
ATOM 938 N N . PHE A 1 117 ? 2.229 3.130 0.950 1.00 93.75 117 PHE A N 1
ATOM 939 C CA . PHE A 1 117 ? 2.820 2.346 -0.135 1.00 93.75 117 PHE A CA 1
ATOM 940 C C . PHE A 1 117 ? 1.858 1.276 -0.676 1.00 93.75 117 PHE A C 1
ATOM 942 O O . PHE A 1 117 ? 1.706 1.136 -1.888 1.00 93.75 117 PHE A O 1
ATOM 949 N N . LEU A 1 118 ? 1.163 0.550 0.204 1.00 94.00 118 LEU A N 1
ATOM 950 C CA . LEU A 1 118 ? 0.159 -0.445 -0.191 1.00 94.00 118 LEU A CA 1
ATOM 951 C C . LEU A 1 118 ? -1.063 0.171 -0.894 1.00 94.00 118 LEU A C 1
ATOM 953 O O . LEU A 1 118 ? -1.695 -0.491 -1.722 1.00 94.00 118 LEU A O 1
ATOM 957 N N . ASP A 1 119 ? -1.386 1.428 -0.588 1.00 92.69 119 ASP A N 1
ATOM 958 C CA . ASP A 1 119 ? -2.473 2.173 -1.227 1.00 92.69 119 ASP A CA 1
ATOM 959 C C . ASP A 1 119 ? -2.176 2.532 -2.697 1.00 92.69 119 ASP A C 1
ATOM 961 O O . ASP A 1 119 ? -3.114 2.757 -3.478 1.00 92.69 119 ASP A O 1
ATOM 965 N N . LEU A 1 120 ? -0.902 2.512 -3.116 1.00 92.88 120 LEU A N 1
ATOM 966 C CA . LEU A 1 120 ? -0.509 2.757 -4.503 1.00 92.88 120 LEU A CA 1
ATOM 967 C C . LEU A 1 120 ? -1.119 1.707 -5.444 1.00 92.88 120 LEU A C 1
ATOM 969 O O . LEU A 1 120 ? -0.943 0.498 -5.280 1.00 92.88 120 LEU A O 1
ATOM 973 N N . ASP A 1 121 ? -1.802 2.174 -6.495 1.00 93.12 121 ASP A N 1
ATOM 974 C CA . ASP A 1 121 ? -2.484 1.296 -7.458 1.00 93.12 121 ASP A CA 1
ATOM 975 C C . ASP A 1 121 ? -1.529 0.304 -8.131 1.00 93.12 121 ASP A C 1
ATOM 977 O O . ASP A 1 121 ? -1.868 -0.867 -8.303 1.00 93.12 121 ASP A O 1
ATOM 981 N N . VAL A 1 122 ? -0.316 0.757 -8.454 1.00 94.06 122 VAL A N 1
ATOM 982 C CA . VAL A 1 122 ? 0.711 -0.089 -9.064 1.00 94.06 122 VAL A CA 1
ATOM 983 C C . VAL A 1 122 ? 1.127 -1.238 -8.146 1.00 94.06 122 VAL A C 1
ATOM 985 O O . VAL A 1 122 ? 1.185 -2.379 -8.598 1.00 94.06 122 VAL A O 1
ATOM 988 N N . VAL A 1 123 ? 1.327 -0.962 -6.855 1.00 95.38 123 VAL A N 1
ATOM 989 C CA . VAL A 1 123 ? 1.733 -1.948 -5.844 1.00 95.38 123 VAL A CA 1
ATOM 990 C C . VAL A 1 123 ? 0.622 -2.964 -5.634 1.00 95.38 123 VAL A C 1
ATOM 992 O O . VAL A 1 123 ? 0.861 -4.167 -5.721 1.00 95.38 123 VAL A O 1
ATOM 995 N N . ARG A 1 124 ? -0.615 -2.491 -5.448 1.00 94.00 124 ARG A N 1
ATOM 996 C CA . ARG A 1 124 ? -1.784 -3.362 -5.300 1.00 94.00 124 ARG A CA 1
ATOM 997 C C . ARG A 1 124 ? -1.941 -4.310 -6.486 1.00 94.00 124 ARG A C 1
ATOM 999 O O . ARG A 1 124 ? -2.139 -5.503 -6.272 1.00 94.00 124 ARG A O 1
ATOM 1006 N N . LYS A 1 125 ? -1.827 -3.804 -7.717 1.00 93.88 125 LYS A N 1
ATOM 1007 C CA . LYS A 1 125 ? -1.914 -4.637 -8.926 1.00 93.88 125 LYS A CA 1
ATOM 1008 C C . LYS A 1 125 ? -0.798 -5.673 -8.981 1.00 93.88 125 LYS A C 1
ATOM 1010 O O . LYS A 1 125 ? -1.089 -6.837 -9.214 1.00 93.88 125 LYS A O 1
ATOM 1015 N N . LEU A 1 126 ? 0.447 -5.285 -8.697 1.00 95.75 126 LEU A N 1
ATOM 1016 C CA . LEU A 1 126 ? 1.576 -6.222 -8.687 1.00 95.75 126 LEU A CA 1
ATOM 1017 C C . LEU A 1 126 ? 1.412 -7.337 -7.641 1.00 95.75 126 LEU A C 1
ATOM 1019 O O . LEU A 1 126 ? 1.786 -8.477 -7.911 1.00 95.75 126 LEU A O 1
ATOM 1023 N N . ILE A 1 127 ? 0.834 -7.033 -6.473 1.00 95.81 127 ILE A N 1
ATOM 1024 C CA . ILE A 1 127 ? 0.516 -8.040 -5.448 1.00 95.81 127 ILE A CA 1
ATOM 1025 C C . ILE A 1 127 ? -0.602 -8.972 -5.930 1.00 95.81 127 ILE A C 1
ATOM 1027 O O . ILE A 1 127 ? -0.470 -10.189 -5.835 1.00 95.81 127 ILE A O 1
ATOM 1031 N N . GLN A 1 128 ? -1.684 -8.421 -6.485 1.00 92.38 128 GLN A N 1
ATOM 1032 C CA . GLN A 1 128 ? -2.818 -9.200 -7.001 1.00 92.38 128 GLN A CA 1
ATOM 1033 C C . GLN A 1 128 ? -2.435 -10.098 -8.186 1.00 92.38 128 GLN A C 1
ATOM 1035 O O . GLN A 1 128 ? -2.967 -11.195 -8.328 1.00 92.38 128 GLN A O 1
ATOM 1040 N N . GLU A 1 129 ? -1.498 -9.648 -9.018 1.00 93.31 129 GLU A N 1
ATOM 1041 C CA . GLU A 1 129 ? -0.925 -10.413 -10.130 1.00 93.31 129 GLU A CA 1
ATOM 1042 C C . GLU A 1 129 ? 0.060 -11.500 -9.654 1.00 93.31 129 GLU A C 1
ATOM 1044 O O . GLU A 1 129 ? 0.527 -12.296 -10.466 1.00 93.31 129 GLU A O 1
ATOM 1049 N N . GLY A 1 130 ? 0.395 -11.545 -8.358 1.00 93.62 130 GLY A N 1
ATOM 1050 C CA . GLY A 1 130 ? 1.359 -12.489 -7.786 1.00 93.62 130 GLY A CA 1
ATOM 1051 C C . GLY A 1 130 ? 2.820 -12.184 -8.133 1.00 93.62 130 GLY A C 1
ATOM 1052 O O . GLY A 1 130 ? 3.698 -12.997 -7.855 1.00 93.62 130 GLY A O 1
ATOM 1053 N N . ILE A 1 131 ? 3.091 -11.022 -8.732 1.00 95.75 131 ILE A N 1
ATOM 1054 C CA . ILE A 1 131 ? 4.430 -10.594 -9.154 1.00 95.75 131 ILE A CA 1
ATOM 1055 C C . ILE A 1 131 ? 5.228 -10.056 -7.964 1.00 95.75 131 ILE A C 1
ATOM 1057 O O . ILE A 1 131 ? 6.417 -10.340 -7.835 1.00 95.75 131 ILE A O 1
ATOM 1061 N N . LEU A 1 132 ? 4.580 -9.278 -7.093 1.00 96.81 132 LEU A N 1
ATOM 1062 C CA . LEU A 1 132 ? 5.172 -8.744 -5.869 1.00 96.81 132 LEU A CA 1
ATOM 1063 C C . LEU A 1 132 ? 4.585 -9.481 -4.657 1.00 96.81 132 LEU A C 1
ATOM 1065 O O . LEU A 1 132 ? 3.435 -9.228 -4.301 1.00 96.81 132 LEU A O 1
ATOM 1069 N N . PRO A 1 133 ? 5.344 -10.364 -3.985 1.00 95.94 133 PRO A N 1
ATOM 1070 C CA . PRO A 1 133 ? 4.867 -11.003 -2.767 1.00 95.94 133 PRO A CA 1
ATOM 1071 C C . PRO A 1 133 ? 4.525 -9.968 -1.691 1.00 95.94 133 PRO A C 1
ATOM 1073 O O . PRO A 1 133 ? 5.272 -9.009 -1.480 1.00 95.94 133 PRO A O 1
ATOM 1076 N N . PHE A 1 134 ? 3.418 -10.188 -0.983 1.00 94.69 134 PHE A N 1
ATOM 1077 C CA . PHE A 1 134 ? 2.903 -9.245 0.011 1.00 94.69 134 PHE A CA 1
ATOM 1078 C C . PHE A 1 134 ? 3.936 -8.915 1.108 1.00 94.69 134 PHE A C 1
ATOM 1080 O O . PHE A 1 134 ? 4.195 -7.746 1.394 1.00 94.69 134 PHE A O 1
ATOM 1087 N N . ASP A 1 135 ? 4.609 -9.932 1.655 1.00 93.38 135 ASP A N 1
ATOM 1088 C CA . ASP A 1 135 ? 5.640 -9.741 2.685 1.00 93.38 135 ASP A CA 1
ATOM 1089 C C . ASP A 1 135 ? 6.870 -8.987 2.167 1.00 93.38 135 ASP A C 1
ATOM 1091 O O . ASP A 1 135 ? 7.512 -8.250 2.915 1.00 93.38 135 ASP A O 1
ATOM 1095 N N . VAL A 1 136 ? 7.195 -9.133 0.878 1.00 95.56 136 VAL A N 1
ATOM 1096 C CA . VAL A 1 136 ? 8.275 -8.359 0.254 1.00 95.56 136 VAL A CA 1
ATOM 1097 C C . VAL A 1 136 ? 7.860 -6.895 0.156 1.00 95.56 136 VAL A C 1
ATOM 1099 O O . VAL A 1 136 ? 8.642 -6.033 0.547 1.00 95.56 136 VAL A O 1
ATOM 1102 N N . ALA A 1 137 ? 6.626 -6.611 -0.282 1.00 95.81 137 ALA A N 1
ATOM 1103 C CA . ALA A 1 137 ? 6.095 -5.250 -0.400 1.00 95.81 137 ALA A CA 1
ATOM 1104 C C . ALA A 1 137 ? 6.194 -4.461 0.917 1.00 95.81 137 ALA A C 1
ATOM 1106 O O . ALA A 1 137 ? 6.584 -3.295 0.907 1.00 95.81 137 ALA A O 1
ATOM 1107 N N . LEU A 1 138 ? 5.903 -5.106 2.052 1.00 93.75 138 LEU A N 1
ATOM 1108 C CA . LEU A 1 138 ? 5.964 -4.483 3.379 1.00 93.75 138 LEU A CA 1
ATOM 1109 C C . LEU A 1 138 ? 7.372 -4.083 3.834 1.00 93.75 138 LEU A C 1
ATOM 1111 O O . LEU A 1 138 ? 7.504 -3.220 4.704 1.00 93.75 138 LEU A O 1
ATOM 1115 N N . ASN A 1 139 ? 8.406 -4.721 3.285 1.00 93.94 139 ASN A N 1
ATOM 1116 C CA . ASN A 1 139 ? 9.794 -4.570 3.721 1.00 93.94 139 ASN A CA 1
ATOM 1117 C C . ASN A 1 139 ? 10.667 -3.831 2.696 1.00 93.94 139 ASN A C 1
ATOM 1119 O O . ASN A 1 139 ? 11.889 -3.780 2.845 1.00 93.94 139 ASN A O 1
ATOM 1123 N N . LEU A 1 140 ? 10.063 -3.256 1.651 1.00 94.88 140 LEU A N 1
ATOM 1124 C CA . LEU A 1 140 ? 10.806 -2.495 0.655 1.00 94.88 140 LEU A CA 1
ATOM 1125 C C . LEU A 1 140 ? 11.339 -1.190 1.236 1.00 94.88 140 LEU A C 1
ATOM 1127 O O . LEU A 1 140 ? 10.608 -0.398 1.830 1.00 94.88 140 LEU A O 1
ATOM 1131 N N . THR A 1 141 ? 12.614 -0.926 0.971 1.00 93.75 141 THR A N 1
ATOM 1132 C CA . THR A 1 141 ? 13.208 0.392 1.208 1.00 93.75 141 THR A CA 1
ATOM 1133 C C . THR A 1 141 ? 12.561 1.436 0.302 1.00 93.75 141 THR A C 1
ATOM 1135 O O . THR A 1 141 ? 12.142 1.123 -0.811 1.00 93.75 141 THR A O 1
ATOM 1138 N N . TRP A 1 142 ? 12.573 2.704 0.716 1.00 90.94 142 TRP A N 1
ATOM 1139 C CA . TRP A 1 142 ? 12.066 3.813 -0.103 1.00 90.94 142 TRP A CA 1
ATOM 1140 C C . TRP A 1 142 ? 12.611 3.799 -1.543 1.00 90.94 142 TRP A C 1
ATOM 1142 O O . TRP A 1 142 ? 11.872 3.994 -2.501 1.00 90.94 142 TRP A O 1
ATOM 1152 N N . ARG A 1 143 ? 13.896 3.473 -1.724 1.00 91.75 143 ARG A N 1
ATOM 1153 C CA . ARG A 1 143 ? 14.509 3.381 -3.056 1.00 91.75 143 ARG A CA 1
ATOM 1154 C C . ARG A 1 143 ? 13.918 2.255 -3.909 1.00 91.75 143 ARG A C 1
ATOM 1156 O O . ARG A 1 143 ? 13.714 2.434 -5.103 1.00 91.75 143 ARG A O 1
ATOM 1163 N N . GLN A 1 144 ? 13.650 1.100 -3.311 1.00 95.19 144 GLN A N 1
ATOM 1164 C CA . GLN A 1 144 ? 13.012 -0.020 -4.005 1.00 95.19 144 GLN A CA 1
ATOM 1165 C C . GLN A 1 144 ? 11.561 0.296 -4.373 1.00 95.19 144 GLN A C 1
ATOM 1167 O O . GLN A 1 144 ? 11.120 -0.070 -5.459 1.00 95.19 144 GLN A O 1
ATOM 1172 N N . GLN A 1 145 ? 10.850 1.019 -3.505 1.00 94.56 145 GLN A N 1
ATOM 1173 C CA . GLN A 1 145 ? 9.505 1.520 -3.792 1.00 94.56 145 GLN A CA 1
ATOM 1174 C C . GLN A 1 145 ? 9.523 2.441 -5.022 1.00 94.56 145 GLN A C 1
ATOM 1176 O O . GLN A 1 145 ? 8.781 2.200 -5.970 1.00 94.56 145 GLN A O 1
ATOM 1181 N N . GLN A 1 146 ? 10.466 3.390 -5.087 1.00 92.19 146 GLN A N 1
ATOM 1182 C CA . GLN A 1 146 ? 10.620 4.274 -6.250 1.00 92.19 146 GLN A CA 1
ATOM 1183 C C . GLN A 1 146 ? 10.889 3.532 -7.561 1.00 92.19 146 GLN A C 1
ATOM 1185 O O . GLN A 1 146 ? 10.430 3.968 -8.617 1.00 92.19 146 GLN A O 1
ATOM 1190 N N . ASN A 1 147 ? 11.622 2.416 -7.524 1.00 95.38 147 ASN A N 1
ATOM 1191 C CA . ASN A 1 147 ? 11.849 1.617 -8.728 1.00 95.38 147 ASN A CA 1
ATOM 1192 C C . ASN A 1 147 ? 10.521 1.072 -9.283 1.00 95.38 147 ASN A C 1
ATOM 1194 O O . ASN A 1 147 ? 10.306 1.114 -10.492 1.00 95.38 147 ASN A O 1
ATOM 1198 N N . LEU A 1 148 ? 9.615 0.623 -8.407 1.00 94.94 148 LEU A N 1
ATOM 1199 C CA . LEU A 1 148 ? 8.293 0.094 -8.768 1.00 94.94 148 LEU A CA 1
ATOM 1200 C C . LEU A 1 148 ? 7.283 1.175 -9.179 1.00 94.94 148 LEU A C 1
ATOM 1202 O O . LEU A 1 148 ? 6.225 0.850 -9.711 1.00 94.94 148 LEU A O 1
ATOM 1206 N N . GLU A 1 149 ? 7.591 2.449 -8.960 1.00 91.56 149 GLU A N 1
ATOM 1207 C CA . GLU A 1 149 ? 6.768 3.564 -9.435 1.00 91.56 149 GLU A CA 1
ATOM 1208 C C . GLU A 1 149 ? 7.109 3.980 -10.873 1.00 91.56 149 GLU A C 1
ATOM 1210 O O . GLU A 1 149 ? 6.323 4.679 -11.513 1.00 91.56 149 GLU A O 1
ATOM 1215 N N . VAL A 1 150 ? 8.254 3.549 -11.420 1.00 92.56 150 VAL A N 1
ATOM 1216 C CA . VAL A 1 150 ? 8.626 3.868 -12.804 1.00 92.56 150 VAL A CA 1
ATOM 1217 C C . VAL A 1 150 ? 7.784 3.022 -13.771 1.00 92.56 150 VAL A C 1
ATOM 1219 O O . VAL A 1 150 ? 7.942 1.801 -13.792 1.00 92.56 150 VAL A O 1
ATOM 1222 N N . PRO A 1 151 ? 6.944 3.629 -14.638 1.00 92.38 151 PRO A N 1
ATOM 1223 C CA . PRO A 1 151 ? 6.006 2.875 -15.475 1.00 92.38 151 PRO A CA 1
ATOM 1224 C C . PRO A 1 151 ? 6.671 1.813 -16.353 1.00 92.38 151 PRO A C 1
ATOM 1226 O O . PRO A 1 151 ? 6.179 0.693 -16.435 1.00 92.38 151 PRO A O 1
ATOM 1229 N N . MET A 1 152 ? 7.824 2.138 -16.947 1.00 93.31 152 MET A N 1
ATOM 1230 C CA . MET A 1 152 ? 8.573 1.190 -17.774 1.00 93.31 152 MET A CA 1
ATOM 1231 C C . MET A 1 152 ? 9.121 0.013 -16.962 1.00 93.31 152 MET A C 1
ATOM 1233 O O . MET A 1 152 ? 9.104 -1.114 -17.436 1.00 93.31 152 MET A O 1
ATOM 1237 N N . VAL A 1 153 ? 9.586 0.239 -15.729 1.00 95.44 153 VAL A N 1
ATOM 1238 C CA . VAL A 1 153 ? 10.059 -0.856 -14.865 1.00 95.44 153 VAL A CA 1
ATOM 1239 C C . VAL A 1 153 ? 8.929 -1.851 -14.626 1.00 95.44 153 VAL A C 1
ATOM 1241 O O . VAL A 1 153 ? 9.132 -3.055 -14.724 1.00 95.44 153 VAL A O 1
ATOM 1244 N N . VAL A 1 154 ? 7.729 -1.342 -14.362 1.00 95.31 154 VAL A N 1
ATOM 1245 C CA . VAL A 1 154 ? 6.533 -2.151 -14.124 1.00 95.31 154 VAL A CA 1
ATOM 1246 C C . VAL A 1 154 ? 6.088 -2.880 -15.393 1.00 95.31 154 VAL A C 1
ATOM 1248 O O . VAL A 1 154 ? 5.681 -4.036 -15.324 1.00 95.31 154 VAL A O 1
ATOM 1251 N N . GLU A 1 155 ? 6.170 -2.226 -16.553 1.00 94.00 155 GLU A N 1
ATOM 1252 C CA . GLU A 1 155 ? 5.886 -2.845 -17.851 1.00 94.00 155 GLU A CA 1
ATOM 1253 C C . GLU A 1 155 ? 6.841 -4.013 -18.127 1.00 94.00 155 GLU A C 1
ATOM 1255 O O . GLU A 1 155 ? 6.391 -5.119 -18.419 1.00 94.00 155 GLU A O 1
ATOM 1260 N N . LEU A 1 156 ? 8.147 -3.801 -17.940 1.00 94.50 156 LEU A N 1
ATOM 1261 C CA . LEU A 1 156 ? 9.168 -4.838 -18.097 1.00 94.50 156 LEU A CA 1
ATOM 1262 C C . LEU A 1 156 ? 9.010 -5.960 -17.063 1.00 94.50 156 LEU A C 1
ATOM 1264 O O . LEU A 1 156 ? 9.226 -7.122 -17.386 1.00 94.50 156 LEU A O 1
ATOM 1268 N N . LEU A 1 157 ? 8.597 -5.647 -15.836 1.00 95.75 157 LEU A N 1
ATOM 1269 C CA . LEU A 1 157 ? 8.328 -6.644 -14.796 1.00 95.75 157 LEU A CA 1
ATOM 1270 C C . LEU A 1 157 ? 7.112 -7.533 -15.136 1.00 95.75 157 LEU A C 1
ATOM 1272 O O . LEU A 1 157 ? 7.048 -8.683 -14.709 1.00 95.75 157 LEU A O 1
ATOM 1276 N N . ARG A 1 158 ? 6.154 -7.016 -15.917 1.00 94.94 158 ARG A N 1
ATOM 1277 C CA . ARG A 1 158 ? 4.979 -7.758 -16.419 1.00 94.94 158 ARG A CA 1
ATOM 1278 C C . ARG A 1 158 ? 5.203 -8.438 -17.768 1.00 94.94 158 ARG A C 1
ATOM 1280 O O . ARG A 1 158 ? 4.353 -9.214 -18.212 1.00 94.94 158 ARG A O 1
ATOM 1287 N N . SER A 1 159 ? 6.288 -8.102 -18.453 1.00 92.50 159 SER A N 1
ATOM 1288 C CA . SER A 1 159 ? 6.561 -8.580 -19.801 1.00 92.50 159 SER A CA 1
ATOM 1289 C C . SER A 1 159 ? 6.802 -10.087 -19.821 1.00 92.50 159 SER A C 1
ATOM 1291 O O . SER A 1 159 ? 7.420 -10.654 -18.923 1.00 92.50 159 SER A O 1
ATOM 1293 N N . LYS A 1 160 ? 6.326 -10.729 -20.890 1.00 89.62 160 LYS A N 1
ATOM 1294 C CA . LYS A 1 160 ? 6.581 -12.146 -21.186 1.00 89.62 160 LYS A CA 1
ATOM 1295 C C . LYS A 1 160 ? 7.657 -12.342 -22.259 1.00 89.62 160 LYS A C 1
ATOM 1297 O O . LYS A 1 160 ? 7.977 -13.482 -22.574 1.00 89.62 160 LYS A O 1
ATOM 1302 N N . ASP A 1 161 ? 8.168 -11.260 -22.852 1.00 89.06 161 ASP A N 1
ATOM 1303 C CA . ASP A 1 161 ? 9.288 -11.327 -23.798 1.00 89.06 161 ASP A CA 1
ATOM 1304 C C . ASP A 1 161 ? 10.589 -11.419 -22.998 1.00 89.06 161 ASP A C 1
ATOM 1306 O O . ASP A 1 161 ? 10.939 -10.475 -22.292 1.00 89.06 161 ASP A O 1
ATOM 1310 N N . GLU A 1 162 ? 11.309 -12.534 -23.134 1.00 85.06 162 GLU A N 1
ATOM 1311 C CA . GLU A 1 162 ? 12.576 -12.798 -22.438 1.00 85.06 162 GLU A CA 1
ATOM 1312 C C . GLU A 1 162 ? 13.642 -11.719 -22.689 1.00 85.06 162 GLU A C 1
ATOM 1314 O O . GLU A 1 162 ? 14.506 -11.491 -21.848 1.00 85.06 162 GLU A O 1
ATOM 1319 N N . ARG A 1 163 ? 13.581 -11.004 -23.821 1.00 86.62 163 ARG A N 1
ATOM 1320 C CA . ARG A 1 163 ? 14.511 -9.899 -24.124 1.00 86.62 163 ARG A CA 1
ATOM 1321 C C . ARG A 1 163 ? 14.145 -8.610 -23.398 1.00 86.62 163 ARG A C 1
ATOM 1323 O O . ARG A 1 163 ? 15.001 -7.747 -23.208 1.00 86.62 163 ARG A O 1
ATOM 1330 N N . CYS A 1 164 ? 12.867 -8.474 -23.053 1.00 87.31 164 CYS A N 1
ATOM 1331 C CA . CYS A 1 164 ? 12.243 -7.274 -22.514 1.00 87.31 164 CYS A CA 1
ATOM 1332 C C . CYS A 1 164 ? 11.561 -7.556 -21.172 1.00 87.31 164 CYS A C 1
ATOM 1334 O O . CYS A 1 164 ? 10.514 -6.972 -20.900 1.00 87.31 164 CYS A O 1
ATOM 1336 N N . CYS A 1 165 ? 12.112 -8.453 -20.352 1.00 92.31 165 CYS A N 1
ATOM 1337 C CA . CYS A 1 165 ? 11.581 -8.755 -19.028 1.00 92.31 165 CYS A CA 1
ATOM 1338 C C . CYS A 1 165 ? 12.579 -8.406 -17.923 1.00 92.31 165 CYS A C 1
ATOM 1340 O O . CYS A 1 165 ? 13.780 -8.639 -18.052 1.00 92.31 165 CYS A O 1
ATOM 1342 N N . LEU A 1 166 ? 12.067 -7.867 -16.819 1.00 94.62 166 LEU A N 1
ATOM 1343 C CA . LEU A 1 166 ? 12.812 -7.742 -15.570 1.00 94.62 166 LEU A CA 1
ATOM 1344 C C . LEU A 1 166 ? 12.281 -8.754 -14.565 1.00 94.62 166 LEU A C 1
ATOM 1346 O O . LEU A 1 166 ? 11.075 -8.916 -14.410 1.00 94.62 166 LEU A O 1
ATOM 1350 N N . THR A 1 167 ? 13.181 -9.379 -13.819 1.00 94.19 167 THR A N 1
ATOM 1351 C CA . THR A 1 167 ? 12.813 -10.102 -12.598 1.00 94.19 167 THR A CA 1
ATOM 1352 C C . THR A 1 167 ? 12.600 -9.121 -11.445 1.00 94.19 167 THR A C 1
ATOM 1354 O O . THR A 1 167 ? 13.213 -8.050 -11.404 1.00 94.19 167 THR A O 1
ATOM 1357 N N . LEU A 1 168 ? 11.784 -9.503 -10.456 1.00 96.12 168 LEU A N 1
ATOM 1358 C CA . LEU A 1 168 ? 11.606 -8.693 -9.246 1.00 96.12 168 LEU A CA 1
ATOM 1359 C C . LEU A 1 168 ? 12.956 -8.407 -8.569 1.00 96.12 168 LEU A C 1
ATOM 1361 O O . LEU A 1 168 ? 13.224 -7.273 -8.191 1.00 96.12 168 LEU A O 1
ATOM 1365 N N . ASP A 1 169 ? 13.838 -9.404 -8.482 1.00 95.44 169 ASP A N 1
ATOM 1366 C CA . ASP A 1 169 ? 15.167 -9.244 -7.886 1.00 95.44 169 ASP A CA 1
ATOM 1367 C C . ASP A 1 169 ? 16.008 -8.172 -8.601 1.00 95.44 169 ASP A C 1
ATOM 1369 O O . ASP A 1 169 ? 16.595 -7.306 -7.950 1.00 95.44 169 ASP A O 1
ATOM 1373 N N . GLN A 1 170 ? 15.998 -8.156 -9.939 1.00 94.69 170 GLN A N 1
ATOM 1374 C CA . GLN A 1 170 ? 16.663 -7.107 -10.713 1.00 94.69 170 GLN A CA 1
ATOM 1375 C C . GLN A 1 170 ? 16.057 -5.730 -10.425 1.00 94.69 170 GLN A C 1
ATOM 1377 O O . GLN A 1 170 ? 16.810 -4.792 -10.161 1.00 94.69 170 GLN A O 1
ATOM 1382 N N . VAL A 1 171 ? 14.722 -5.604 -10.409 1.00 96.12 171 VAL A N 1
ATOM 1383 C CA . VAL A 1 171 ? 14.030 -4.339 -10.093 1.00 96.12 171 VAL A CA 1
ATOM 1384 C C . VAL A 1 171 ? 14.441 -3.806 -8.722 1.00 96.12 171 VAL A C 1
ATOM 1386 O O . VAL A 1 171 ? 14.747 -2.620 -8.574 1.00 96.12 171 VAL A O 1
ATOM 1389 N N . LEU A 1 172 ? 14.508 -4.681 -7.721 1.00 95.00 172 LEU A N 1
ATOM 1390 C CA . LEU A 1 172 ? 14.869 -4.313 -6.354 1.00 95.00 172 LEU A CA 1
ATOM 1391 C C . LEU A 1 172 ? 16.349 -3.928 -6.194 1.00 95.00 172 LEU A C 1
ATOM 1393 O O . LEU A 1 172 ? 16.698 -3.265 -5.215 1.00 95.00 172 LEU A O 1
ATOM 1397 N N . ARG A 1 173 ? 17.214 -4.301 -7.146 1.00 95.19 173 ARG A N 1
ATOM 1398 C CA . ARG A 1 173 ? 18.644 -3.945 -7.176 1.00 95.19 173 ARG A CA 1
ATOM 1399 C C . ARG A 1 173 ? 18.976 -2.794 -8.129 1.00 95.19 173 ARG A C 1
ATOM 1401 O O . ARG A 1 173 ? 20.142 -2.398 -8.196 1.00 95.19 173 ARG A O 1
ATOM 1408 N N . LEU A 1 174 ? 17.996 -2.237 -8.852 1.00 94.56 174 LEU A N 1
ATOM 1409 C CA . LEU A 1 174 ? 18.245 -1.152 -9.804 1.00 94.56 174 LEU A CA 1
ATOM 1410 C C . LEU A 1 174 ? 18.901 0.053 -9.119 1.00 94.56 174 LEU A C 1
ATOM 1412 O O . LEU A 1 174 ? 18.386 0.637 -8.159 1.00 94.56 174 LEU A O 1
ATOM 1416 N N . GLN A 1 175 ? 20.053 0.442 -9.660 1.00 92.50 175 GLN A N 1
ATOM 1417 C CA . GLN A 1 175 ? 20.739 1.672 -9.292 1.00 92.50 175 GLN A CA 1
ATOM 1418 C C . GLN A 1 175 ? 20.252 2.846 -10.143 1.00 92.50 175 GLN A C 1
ATOM 1420 O O . GLN A 1 175 ? 19.582 2.673 -11.155 1.00 92.50 175 GLN A O 1
ATOM 1425 N N . TRP A 1 176 ? 20.611 4.060 -9.726 1.00 91.38 176 TRP A N 1
ATOM 1426 C CA . TRP A 1 176 ? 20.096 5.303 -10.308 1.00 91.38 176 TRP A CA 1
ATOM 1427 C C . TRP A 1 176 ? 20.385 5.415 -11.810 1.00 91.38 176 TRP A C 1
ATOM 1429 O O . TRP A 1 176 ? 19.479 5.743 -12.562 1.00 91.38 176 TRP A O 1
ATOM 1439 N N . MET A 1 177 ? 21.596 5.053 -12.253 1.00 93.00 177 MET A N 1
ATOM 1440 C CA . MET A 1 177 ? 21.970 5.103 -13.671 1.00 93.00 177 MET A CA 1
ATOM 1441 C C . MET A 1 177 ? 21.103 4.164 -14.519 1.00 93.00 177 MET A C 1
ATOM 1443 O O . MET A 1 177 ? 20.558 4.563 -15.543 1.00 93.00 177 MET A O 1
ATOM 1447 N N . ALA A 1 178 ? 20.923 2.925 -14.054 1.00 94.44 178 ALA A N 1
ATOM 1448 C CA . ALA A 1 178 ? 20.097 1.933 -14.733 1.00 94.44 178 ALA A CA 1
ATOM 1449 C C . ALA A 1 178 ? 18.616 2.354 -14.754 1.00 94.44 178 ALA A C 1
ATOM 1451 O O . ALA A 1 178 ? 17.936 2.194 -15.764 1.00 94.44 178 ALA A O 1
ATOM 1452 N N . LEU A 1 179 ? 18.129 2.952 -13.663 1.00 94.31 179 LEU A N 1
ATOM 1453 C CA . LEU A 1 179 ? 16.776 3.493 -13.588 1.00 94.31 179 LEU A CA 1
ATOM 1454 C C . LEU A 1 179 ? 16.577 4.676 -14.549 1.00 94.31 179 LEU A C 1
ATOM 1456 O O . LEU A 1 179 ? 15.545 4.756 -15.207 1.00 94.31 179 LEU A O 1
ATOM 1460 N N . ASP A 1 180 ? 17.557 5.574 -14.666 1.00 94.12 180 ASP A N 1
ATOM 1461 C CA . ASP A 1 180 ? 17.506 6.703 -15.600 1.00 94.12 180 ASP A CA 1
ATOM 1462 C C . ASP A 1 180 ? 17.526 6.239 -17.061 1.00 94.12 180 ASP A C 1
ATOM 1464 O O . ASP A 1 180 ? 16.816 6.807 -17.893 1.00 94.12 180 ASP A O 1
ATOM 1468 N N . ASN A 1 181 ? 18.242 5.153 -17.367 1.00 95.25 181 ASN A N 1
ATOM 1469 C CA . ASN A 1 181 ? 18.153 4.499 -18.672 1.00 95.25 181 ASN A CA 1
ATOM 1470 C C . ASN A 1 181 ? 16.714 4.045 -18.971 1.00 95.25 181 ASN A C 1
ATOM 1472 O O . ASN A 1 181 ? 16.211 4.309 -20.060 1.00 95.25 181 ASN A O 1
ATOM 1476 N N . LEU A 1 182 ? 16.011 3.460 -17.995 1.00 94.56 182 LEU A N 1
ATOM 1477 C CA . LEU A 1 182 ? 14.610 3.037 -18.142 1.00 94.56 182 LEU A CA 1
ATOM 1478 C C . LEU A 1 182 ? 13.582 4.180 -18.079 1.00 94.56 182 LEU A C 1
ATOM 1480 O O . LEU A 1 182 ? 12.420 3.984 -18.427 1.00 94.56 182 LEU A O 1
ATOM 1484 N N . LYS A 1 183 ? 13.975 5.384 -17.655 1.00 93.50 183 LYS A N 1
ATOM 1485 C CA . LYS A 1 183 ? 13.139 6.591 -17.779 1.00 93.50 183 LYS A CA 1
ATOM 1486 C C . LYS A 1 183 ? 13.254 7.232 -19.163 1.00 93.50 183 LYS 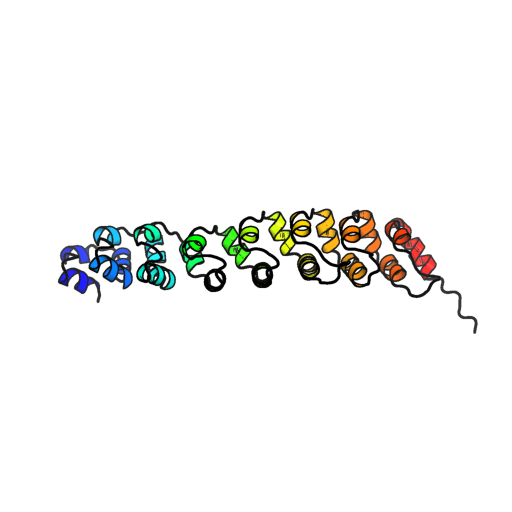A C 1
ATOM 1488 O O . LYS A 1 183 ? 12.386 8.018 -19.549 1.00 93.50 183 LYS A O 1
ATOM 1493 N N . SER A 1 184 ? 14.312 6.921 -19.912 1.00 93.56 184 SER A N 1
ATOM 1494 C CA . SER A 1 184 ? 14.521 7.464 -21.251 1.00 93.56 184 SER A CA 1
ATOM 1495 C C . SER A 1 184 ? 13.568 6.820 -22.251 1.00 93.56 184 SER A C 1
ATOM 1497 O O . SER A 1 184 ? 13.699 5.645 -22.598 1.00 93.56 184 SER A O 1
ATOM 1499 N N . LYS A 1 185 ? 12.628 7.614 -22.777 1.00 92.62 185 LYS A N 1
ATOM 1500 C CA . LYS A 1 185 ? 11.675 7.167 -23.807 1.00 92.62 185 LYS A CA 1
ATOM 1501 C C . LYS A 1 185 ? 12.385 6.566 -25.021 1.00 92.62 185 LYS A C 1
ATOM 1503 O O . LYS A 1 185 ? 11.902 5.587 -25.579 1.00 92.62 185 LYS A O 1
ATOM 1508 N N . THR A 1 186 ? 13.533 7.124 -25.406 1.00 92.88 186 THR A N 1
ATOM 1509 C CA . THR A 1 186 ? 14.298 6.646 -26.560 1.00 92.88 186 THR A CA 1
ATOM 1510 C C . THR A 1 186 ? 14.914 5.280 -26.301 1.00 92.88 186 THR A C 1
ATOM 1512 O O . THR A 1 186 ? 14.777 4.399 -27.144 1.00 92.88 186 THR A O 1
ATOM 1515 N N . VAL A 1 187 ? 15.539 5.076 -25.136 1.00 94.00 187 VAL A N 1
ATOM 1516 C CA . VAL A 1 187 ? 16.093 3.766 -24.749 1.00 94.00 187 VAL A CA 1
ATOM 1517 C C . VAL A 1 187 ? 14.986 2.715 -24.707 1.00 94.00 187 VAL A C 1
ATOM 1519 O O . VAL A 1 187 ? 15.140 1.643 -25.285 1.00 94.00 187 VAL A O 1
ATOM 1522 N N . CYS A 1 188 ? 13.845 3.039 -24.101 1.00 92.12 188 CYS A N 1
ATOM 1523 C CA . CYS A 1 188 ? 12.714 2.117 -24.004 1.00 92.12 188 CYS A CA 1
ATOM 1524 C C . CYS A 1 188 ? 12.139 1.755 -25.378 1.00 92.12 188 CYS A C 1
ATOM 1526 O O . CYS A 1 188 ? 11.906 0.582 -25.652 1.00 92.12 188 CYS A O 1
ATOM 1528 N N . ALA A 1 189 ? 11.975 2.741 -26.265 1.00 91.75 189 ALA A N 1
ATOM 1529 C CA . ALA A 1 189 ? 11.511 2.501 -27.628 1.00 91.75 189 ALA A CA 1
ATOM 1530 C C . ALA A 1 189 ? 12.496 1.619 -28.409 1.00 91.75 189 ALA A C 1
ATOM 1532 O O . ALA A 1 189 ? 12.086 0.657 -29.044 1.00 91.75 189 ALA A O 1
ATOM 1533 N N . LEU A 1 190 ? 13.804 1.884 -28.314 1.00 92.81 190 LEU A N 1
ATOM 1534 C CA . LEU A 1 190 ? 14.824 1.059 -28.972 1.00 92.81 190 LEU A CA 1
ATOM 1535 C C . LEU A 1 190 ? 14.834 -0.386 -28.450 1.00 92.81 190 LEU A C 1
ATOM 1537 O O . LEU A 1 190 ? 15.101 -1.302 -29.226 1.00 92.81 190 LEU A O 1
ATOM 1541 N N . LEU A 1 191 ? 14.549 -0.593 -27.162 1.00 93.12 191 LEU A N 1
ATOM 1542 C CA . LEU A 1 191 ? 14.399 -1.921 -26.565 1.00 93.12 191 LEU A CA 1
ATOM 1543 C C . LEU A 1 191 ? 13.156 -2.640 -27.109 1.00 93.12 191 LEU A C 1
ATOM 1545 O O . LEU A 1 191 ? 13.270 -3.756 -27.605 1.00 93.12 191 LEU A O 1
ATOM 1549 N N . GLN A 1 192 ? 11.995 -1.981 -27.100 1.00 90.12 192 GLN A N 1
ATOM 1550 C CA . GLN A 1 192 ? 10.742 -2.535 -27.633 1.00 90.12 192 GLN A CA 1
ATOM 1551 C C . GLN A 1 192 ? 10.817 -2.826 -29.144 1.00 90.12 192 GLN A C 1
ATOM 1553 O O . GLN A 1 192 ? 10.258 -3.810 -29.621 1.00 90.12 192 GLN A O 1
ATOM 1558 N N . GLU A 1 193 ? 11.541 -2.000 -29.904 1.00 91.12 193 GLU A N 1
ATOM 1559 C CA . GLU A 1 193 ? 11.808 -2.197 -31.335 1.00 91.12 193 GLU A CA 1
ATOM 1560 C C . GLU A 1 193 ? 12.823 -3.327 -31.609 1.00 91.12 193 GLU A C 1
ATOM 1562 O O . GLU A 1 193 ? 13.013 -3.720 -32.760 1.00 91.12 193 GLU A O 1
ATOM 1567 N N . GLY A 1 194 ? 13.492 -3.854 -30.576 1.00 90.00 194 GLY A N 1
ATOM 1568 C CA . GLY A 1 194 ? 14.526 -4.885 -30.697 1.00 90.00 194 GLY A CA 1
ATOM 1569 C C . GLY A 1 194 ? 15.862 -4.386 -31.260 1.00 90.00 194 GLY A C 1
ATOM 1570 O O . GLY A 1 194 ? 16.720 -5.202 -31.592 1.00 90.00 194 GLY A O 1
ATOM 1571 N N . ILE A 1 195 ? 16.052 -3.066 -31.371 1.00 92.06 195 ILE A N 1
ATOM 1572 C CA . ILE A 1 195 ? 17.327 -2.452 -31.774 1.00 92.06 195 ILE A CA 1
ATOM 1573 C C . ILE A 1 195 ? 18.327 -2.534 -30.617 1.00 92.06 195 ILE A C 1
ATOM 1575 O O . ILE A 1 195 ? 19.498 -2.857 -30.825 1.00 92.06 195 ILE A O 1
ATOM 1579 N N . LEU A 1 196 ? 17.870 -2.265 -29.388 1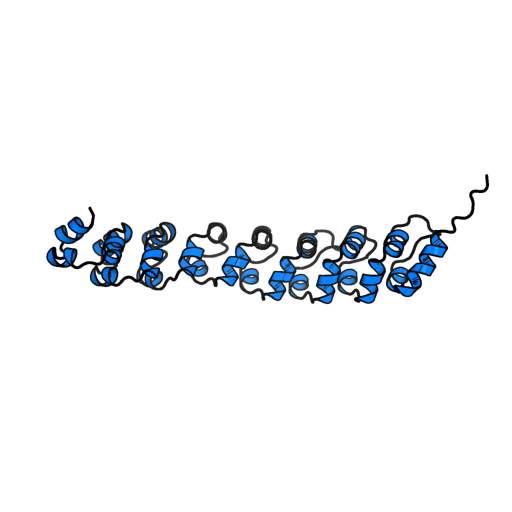.00 92.94 196 LEU A N 1
ATOM 1580 C CA . LEU A 1 196 ? 18.594 -2.675 -28.188 1.00 92.94 196 LEU A CA 1
ATOM 1581 C C . LEU A 1 196 ? 18.303 -4.164 -27.942 1.00 92.94 196 LEU A C 1
ATOM 1583 O O . LEU A 1 196 ? 17.138 -4.537 -27.821 1.00 92.94 196 LEU A O 1
ATOM 1587 N N . PRO A 1 197 ? 19.337 -5.021 -27.872 1.00 91.38 197 PRO A N 1
ATOM 1588 C CA . PRO A 1 197 ? 19.152 -6.468 -27.962 1.00 91.38 197 PRO A CA 1
ATOM 1589 C C . PRO A 1 197 ? 18.581 -7.105 -26.690 1.00 91.38 197 PRO A C 1
ATOM 1591 O O . PRO A 1 197 ? 18.017 -8.194 -26.768 1.00 91.38 197 PRO A O 1
ATOM 1594 N N . SER A 1 198 ? 18.752 -6.465 -25.529 1.00 93.56 198 SER A N 1
ATOM 1595 C CA . SER A 1 198 ? 18.231 -6.962 -24.255 1.00 93.56 198 SER A CA 1
ATOM 1596 C C . SER A 1 198 ? 18.090 -5.856 -23.210 1.00 93.56 198 SER A C 1
ATOM 1598 O O . SER A 1 198 ? 18.714 -4.789 -23.311 1.00 93.56 198 SER A O 1
ATOM 1600 N N . VAL A 1 199 ? 17.311 -6.141 -22.166 1.00 94.19 199 VAL A N 1
ATOM 1601 C CA . VAL A 1 199 ? 17.196 -5.302 -20.968 1.00 94.19 199 VAL A CA 1
ATOM 1602 C C . VAL A 1 199 ? 18.553 -5.094 -20.305 1.00 94.19 199 VAL A C 1
ATOM 1604 O O . VAL A 1 199 ? 18.878 -3.961 -19.977 1.00 94.19 199 VAL A O 1
ATOM 1607 N N . GLU A 1 200 ? 19.394 -6.121 -20.168 1.00 94.06 200 GLU A N 1
ATOM 1608 C CA . GLU A 1 200 ? 20.723 -5.997 -19.549 1.00 94.06 200 GLU A CA 1
ATOM 1609 C C . GLU A 1 200 ? 21.568 -4.947 -20.264 1.00 94.06 200 GLU A C 1
ATOM 1611 O O . GLU A 1 200 ? 22.212 -4.121 -19.613 1.00 94.06 200 GLU A O 1
ATOM 1616 N N . LYS A 1 201 ? 21.518 -4.930 -21.603 1.00 94.00 201 LYS A N 1
ATOM 1617 C CA . LYS A 1 201 ? 22.224 -3.919 -22.390 1.00 94.00 201 LYS A CA 1
ATOM 1618 C C . LYS A 1 201 ? 21.664 -2.521 -22.142 1.00 94.00 201 LYS A C 1
ATOM 1620 O O . LYS A 1 201 ? 22.452 -1.582 -22.057 1.00 94.00 201 LYS A O 1
ATOM 1625 N N . ALA A 1 202 ? 20.343 -2.376 -22.019 1.00 94.56 202 ALA A N 1
ATOM 1626 C CA . ALA A 1 202 ? 19.708 -1.101 -21.686 1.00 94.56 202 ALA A CA 1
ATOM 1627 C C . ALA A 1 202 ? 20.097 -0.621 -20.274 1.00 94.56 202 ALA A C 1
ATOM 1629 O O . ALA A 1 202 ? 20.428 0.550 -20.086 1.00 94.56 202 ALA A O 1
ATOM 1630 N N . LEU A 1 203 ? 20.134 -1.525 -19.290 1.00 94.88 203 LEU A N 1
ATOM 1631 C CA . LEU A 1 203 ? 20.547 -1.213 -17.919 1.00 94.88 203 LEU A CA 1
ATOM 1632 C C . LEU A 1 203 ? 22.028 -0.826 -17.832 1.00 94.88 203 LEU A C 1
ATOM 1634 O O . LEU A 1 203 ? 22.378 0.035 -17.026 1.00 94.88 203 LEU A O 1
ATOM 1638 N N . SER A 1 204 ? 22.891 -1.427 -18.657 1.00 95.31 204 SER A N 1
ATOM 1639 C CA . SER A 1 204 ? 24.341 -1.211 -18.623 1.00 95.31 204 SER A CA 1
ATOM 1640 C C . SER A 1 204 ? 24.821 0.037 -19.372 1.00 95.31 204 SER A C 1
ATOM 1642 O O . SER A 1 204 ? 26.031 0.252 -19.453 1.00 95.31 204 SER A O 1
ATOM 1644 N N . LEU A 1 205 ? 23.927 0.821 -19.990 1.00 95.69 205 LEU A N 1
ATOM 1645 C CA . LEU A 1 205 ? 24.330 2.020 -20.730 1.00 95.69 205 LEU A CA 1
ATOM 1646 C C . LEU A 1 205 ? 24.970 3.047 -19.790 1.00 95.69 205 LEU A C 1
ATOM 1648 O O . LEU A 1 205 ? 24.398 3.411 -18.760 1.00 95.69 205 LEU A O 1
ATOM 1652 N N . ALA A 1 206 ? 26.139 3.549 -20.185 1.00 94.75 206 ALA A N 1
ATOM 1653 C CA . ALA A 1 206 ? 26.736 4.728 -19.570 1.00 94.75 206 ALA A CA 1
ATOM 1654 C C . ALA A 1 206 ? 25.932 5.992 -19.920 1.00 94.75 206 ALA A C 1
ATOM 1656 O O . ALA A 1 206 ? 25.204 6.031 -20.918 1.00 94.75 206 ALA A O 1
ATOM 1657 N N . ALA A 1 207 ? 26.101 7.059 -19.138 1.00 93.31 207 ALA A N 1
ATOM 1658 C CA . ALA A 1 207 ? 25.378 8.312 -19.347 1.00 93.31 207 ALA A CA 1
ATOM 1659 C C . ALA A 1 207 ? 25.615 8.896 -20.751 1.00 93.31 207 ALA A C 1
ATOM 1661 O O . ALA A 1 207 ? 24.670 9.327 -21.408 1.00 93.31 207 ALA A O 1
ATOM 1662 N N . GLU A 1 208 ? 26.853 8.853 -21.242 1.00 91.81 208 GLU A N 1
ATOM 1663 C CA . GLU A 1 208 ? 27.237 9.357 -22.563 1.00 91.81 208 GLU A CA 1
ATOM 1664 C C . GLU A 1 208 ? 26.621 8.522 -23.689 1.00 91.81 208 GLU A C 1
ATOM 1666 O O . GLU A 1 208 ? 26.212 9.058 -24.716 1.00 91.81 208 GLU A O 1
ATOM 1671 N N . GLN A 1 209 ? 26.518 7.208 -23.483 1.00 94.06 209 GLN A N 1
ATOM 1672 C CA . GLN A 1 209 ? 25.879 6.299 -24.430 1.00 94.06 209 GLN A CA 1
ATOM 1673 C C . GLN A 1 209 ? 24.380 6.578 -24.523 1.00 94.06 209 GLN A C 1
ATOM 1675 O O . GLN A 1 209 ? 23.847 6.692 -25.624 1.00 94.06 209 GLN A O 1
ATOM 1680 N N . ARG A 1 210 ? 23.706 6.746 -23.379 1.00 94.75 210 ARG A N 1
ATOM 1681 C CA . ARG A 1 210 ? 22.293 7.134 -23.344 1.00 94.75 210 ARG A CA 1
ATOM 1682 C C . ARG A 1 210 ? 22.068 8.479 -24.036 1.00 94.75 210 ARG A C 1
ATOM 1684 O O . ARG A 1 210 ? 21.201 8.566 -24.898 1.00 94.75 210 ARG A O 1
ATOM 1691 N N . GLN A 1 211 ? 22.864 9.497 -23.703 1.00 92.31 211 GLN A N 1
ATOM 1692 C CA . GLN A 1 211 ? 22.773 10.822 -24.333 1.00 92.31 211 GLN A CA 1
ATOM 1693 C C . GLN A 1 211 ? 22.948 10.742 -25.848 1.00 92.31 211 GLN A C 1
ATOM 1695 O O . GLN A 1 211 ? 22.246 11.423 -26.586 1.00 92.31 211 GLN A O 1
ATOM 1700 N N . SER A 1 212 ? 23.857 9.887 -26.312 1.00 92.75 212 SER A N 1
ATOM 1701 C CA . SER A 1 212 ? 24.069 9.656 -27.734 1.00 92.75 212 SER A CA 1
ATOM 1702 C C . SER A 1 212 ? 22.836 9.085 -28.433 1.00 92.75 212 SER A C 1
ATOM 1704 O O . SER A 1 212 ? 22.420 9.592 -29.473 1.00 92.75 212 SER A O 1
ATOM 1706 N N . LEU A 1 213 ? 22.205 8.068 -27.836 1.00 92.69 213 LEU A N 1
ATOM 1707 C CA . LEU A 1 213 ? 20.969 7.481 -28.361 1.00 92.69 213 LEU A CA 1
ATOM 1708 C C . LEU A 1 213 ? 19.805 8.479 -28.358 1.00 92.69 213 LEU A C 1
ATOM 1710 O O . LEU A 1 213 ? 18.931 8.391 -29.214 1.00 92.69 213 LEU A O 1
ATOM 1714 N N . GLU A 1 214 ? 19.790 9.415 -27.408 1.00 91.69 214 GLU A N 1
ATOM 1715 C CA . GLU A 1 214 ? 18.781 10.472 -27.295 1.00 91.69 214 GLU A CA 1
ATOM 1716 C C . GLU A 1 214 ? 18.928 11.574 -28.358 1.00 91.69 214 GLU A C 1
ATOM 1718 O O . GLU A 1 214 ? 17.976 12.330 -28.563 1.00 91.69 214 GLU A O 1
ATOM 1723 N N . LEU A 1 215 ? 20.058 11.648 -29.075 1.00 89.75 215 LEU A N 1
ATOM 1724 C CA . LEU A 1 215 ? 20.224 12.596 -30.178 1.00 89.75 215 LEU A CA 1
ATOM 1725 C C . LEU A 1 215 ? 19.240 12.262 -31.315 1.00 89.75 215 LEU A C 1
ATOM 1727 O O . LEU A 1 215 ? 19.268 11.138 -31.835 1.00 89.75 215 LEU A O 1
ATOM 1731 N N . PRO A 1 216 ? 18.406 13.218 -31.776 1.00 87.06 216 PRO A N 1
ATOM 1732 C CA . PRO A 1 216 ? 17.388 12.957 -32.794 1.00 87.06 216 PRO A CA 1
ATOM 1733 C C . PRO A 1 216 ? 17.950 12.350 -34.084 1.00 87.06 216 PRO A C 1
ATOM 1735 O O . PRO A 1 216 ? 17.351 11.436 -34.655 1.00 87.06 216 PRO A O 1
ATOM 1738 N N . ILE A 1 217 ? 19.123 12.817 -34.531 1.00 86.69 217 ILE A N 1
ATOM 1739 C CA . ILE A 1 217 ? 19.770 12.298 -35.741 1.00 86.69 217 ILE A CA 1
ATOM 1740 C C . ILE A 1 217 ? 20.227 10.845 -35.565 1.00 86.69 217 ILE A C 1
ATOM 1742 O O . ILE A 1 217 ? 20.023 10.029 -36.462 1.00 86.69 217 ILE A O 1
ATOM 1746 N N . VAL A 1 218 ? 20.775 10.490 -34.399 1.00 88.81 218 VAL A N 1
ATOM 1747 C CA . VAL A 1 218 ? 21.218 9.122 -34.092 1.00 88.81 218 VAL A CA 1
ATOM 1748 C C . VAL A 1 218 ? 20.011 8.192 -34.013 1.00 88.81 218 VAL A C 1
ATOM 1750 O O . VAL A 1 218 ? 19.991 7.153 -34.671 1.00 88.81 218 VAL A O 1
ATOM 1753 N N . ALA A 1 219 ? 18.966 8.602 -33.292 1.00 84.38 219 ALA A N 1
ATOM 1754 C CA . ALA A 1 219 ? 17.712 7.866 -33.172 1.00 84.38 219 ALA A CA 1
ATOM 1755 C C . ALA A 1 219 ? 17.040 7.603 -34.533 1.00 84.38 219 ALA A C 1
ATOM 1757 O O . ALA A 1 219 ? 16.449 6.538 -34.729 1.00 84.38 219 ALA A O 1
ATOM 1758 N N . LYS A 1 220 ? 17.133 8.555 -35.471 1.00 86.12 220 LYS A N 1
ATOM 1759 C CA . LYS A 1 220 ? 16.613 8.420 -36.838 1.00 86.12 220 LYS A CA 1
ATOM 1760 C C . LYS A 1 220 ? 17.455 7.465 -37.683 1.00 86.12 220 LYS A C 1
ATOM 1762 O O . LYS A 1 220 ? 16.895 6.604 -38.353 1.00 86.12 220 LYS A O 1
ATOM 1767 N N . LEU A 1 221 ? 18.780 7.606 -37.647 1.00 88.50 221 LEU A N 1
ATOM 1768 C CA . LEU A 1 221 ? 19.698 6.763 -38.420 1.00 88.50 221 LEU A CA 1
ATOM 1769 C C . LEU A 1 221 ? 19.691 5.305 -37.937 1.00 88.50 221 LEU A C 1
ATOM 1771 O O . LEU A 1 221 ? 19.794 4.403 -38.761 1.00 88.50 221 LEU A O 1
ATOM 1775 N N . LEU A 1 222 ? 19.506 5.059 -36.635 1.00 89.25 222 LEU A N 1
ATOM 1776 C CA . LEU A 1 222 ? 19.332 3.706 -36.083 1.00 89.25 222 LEU A CA 1
ATOM 1777 C C . LEU A 1 222 ? 18.063 3.005 -36.586 1.00 89.25 222 LEU A C 1
ATOM 1779 O O . LEU A 1 222 ? 18.028 1.786 -36.680 1.00 89.25 222 LEU A O 1
ATOM 1783 N N . ARG A 1 223 ? 17.014 3.773 -36.900 1.00 88.00 223 ARG A N 1
ATOM 1784 C CA . ARG A 1 223 ? 15.726 3.261 -37.401 1.00 88.00 223 ARG A CA 1
ATOM 1785 C C . ARG A 1 223 ? 15.618 3.290 -38.923 1.00 88.00 223 ARG A C 1
ATOM 1787 O O . ARG A 1 223 ? 14.579 2.936 -39.484 1.00 88.00 223 ARG A O 1
ATOM 1794 N N . SER A 1 224 ? 16.658 3.767 -39.601 1.00 85.56 224 SER A N 1
ATOM 1795 C CA . SER A 1 224 ? 16.663 3.893 -41.050 1.00 85.56 224 SER A CA 1
ATOM 1796 C C . SER A 1 224 ? 16.687 2.512 -41.698 1.00 85.56 224 SER A C 1
ATOM 1798 O O . SER A 1 224 ? 17.516 1.673 -41.366 1.00 85.56 224 SER A O 1
ATOM 1800 N N . LYS A 1 225 ? 15.803 2.278 -42.669 1.00 78.31 225 LYS A N 1
ATOM 1801 C CA . LYS A 1 225 ? 15.857 1.074 -43.517 1.00 78.31 225 LYS A CA 1
ATOM 1802 C C . LYS A 1 225 ? 16.825 1.229 -44.694 1.00 78.31 225 LYS A C 1
ATOM 1804 O O . LYS A 1 225 ? 17.028 0.280 -45.443 1.00 78.31 225 LYS A O 1
ATOM 1809 N N . ASP A 1 226 ? 17.391 2.421 -44.872 1.00 79.12 226 ASP A N 1
ATOM 1810 C CA . ASP A 1 226 ? 18.366 2.704 -45.918 1.00 79.12 226 ASP A CA 1
ATOM 1811 C C . ASP A 1 226 ? 19.753 2.239 -45.467 1.00 79.12 226 ASP A C 1
ATOM 1813 O O . ASP A 1 226 ? 20.353 2.827 -44.566 1.00 79.12 226 ASP A O 1
ATOM 1817 N N . CYS A 1 227 ? 20.270 1.189 -46.110 1.00 63.19 227 CYS A N 1
ATOM 1818 C CA . CYS A 1 227 ? 21.566 0.595 -45.791 1.00 63.19 227 CYS A CA 1
ATOM 1819 C C . CYS A 1 227 ? 22.738 1.584 -45.928 1.00 63.19 227 CYS A C 1
ATOM 1821 O O . CYS A 1 227 ? 23.778 1.372 -45.308 1.00 63.19 227 CYS A O 1
ATOM 1823 N N . LEU A 1 228 ? 22.585 2.654 -46.719 1.00 66.31 228 LEU A N 1
ATOM 1824 C CA . LEU A 1 228 ? 23.613 3.682 -46.916 1.00 66.31 228 LEU A CA 1
ATOM 1825 C C . LEU A 1 228 ? 23.583 4.771 -45.831 1.00 66.31 228 LEU A C 1
ATOM 1827 O O . LEU A 1 228 ? 24.567 5.484 -45.645 1.00 66.31 228 LEU A O 1
ATOM 1831 N N . LEU A 1 229 ? 22.471 4.888 -45.099 1.00 70.50 229 LEU A N 1
ATOM 1832 C CA . LEU A 1 229 ? 22.225 5.894 -44.061 1.00 70.50 229 LEU A CA 1
ATOM 1833 C C . LEU A 1 229 ? 21.746 5.228 -42.760 1.00 70.50 229 LEU A C 1
ATOM 1835 O O . LEU A 1 229 ? 20.837 5.725 -42.094 1.00 70.50 229 LEU A O 1
ATOM 1839 N N . HIS A 1 230 ? 22.343 4.086 -42.414 1.00 81.38 230 HIS A N 1
ATOM 1840 C CA . HIS A 1 230 ? 22.039 3.328 -41.203 1.00 81.38 230 HIS A CA 1
ATOM 1841 C C . HIS A 1 230 ? 23.248 3.310 -40.262 1.00 81.38 230 HIS A C 1
ATOM 1843 O O . HIS A 1 230 ? 24.366 2.993 -40.673 1.00 81.38 230 HIS A O 1
ATOM 1849 N N . LEU A 1 231 ? 23.020 3.629 -38.985 1.00 84.25 231 LEU A N 1
ATOM 1850 C CA . LEU A 1 231 ? 24.017 3.441 -37.931 1.00 84.25 231 LEU A CA 1
ATOM 1851 C C . LEU A 1 231 ? 23.800 2.091 -37.261 1.00 84.25 231 LEU A C 1
ATOM 1853 O O . LEU A 1 231 ? 22.691 1.782 -36.836 1.00 84.25 231 LEU A O 1
ATOM 1857 N N . THR A 1 232 ? 24.865 1.310 -37.085 1.00 89.00 232 THR A N 1
ATOM 1858 C CA . THR A 1 232 ? 24.795 0.172 -36.161 1.00 89.00 232 THR A CA 1
ATOM 1859 C C . THR A 1 232 ? 24.692 0.676 -34.722 1.00 89.00 232 THR A C 1
ATOM 1861 O O . THR A 1 232 ? 25.170 1.770 -34.405 1.00 89.00 232 THR A O 1
ATOM 1864 N N . LEU A 1 233 ? 24.124 -0.130 -33.819 1.00 89.19 233 LEU A N 1
ATOM 1865 C CA . LEU A 1 233 ? 24.058 0.216 -32.395 1.00 89.19 233 LEU A CA 1
ATOM 1866 C C . LEU A 1 233 ? 25.449 0.568 -31.837 1.00 89.19 233 LEU A C 1
ATOM 1868 O O . LEU A 1 233 ? 25.614 1.588 -31.177 1.00 89.19 233 LEU A O 1
ATOM 1872 N N . GLU A 1 234 ? 26.474 -0.219 -32.165 1.00 90.00 234 GLU A N 1
ATOM 1873 C CA . GLU A 1 234 ? 27.854 0.020 -31.719 1.00 90.00 234 GLU A CA 1
ATOM 1874 C C . GLU A 1 234 ? 28.449 1.340 -32.230 1.00 90.00 234 GLU A C 1
ATOM 1876 O O . GLU A 1 234 ? 29.279 1.951 -31.554 1.00 90.00 234 GLU A O 1
ATOM 1881 N N . GLN A 1 235 ? 28.041 1.797 -33.417 1.00 89.12 235 GLN A N 1
ATOM 1882 C CA . GLN A 1 235 ? 28.428 3.111 -33.930 1.00 89.12 235 GLN A CA 1
ATOM 1883 C C . GLN A 1 235 ? 27.663 4.219 -33.214 1.00 89.12 235 GLN A C 1
ATOM 1885 O O . GLN A 1 235 ? 28.280 5.185 -32.767 1.00 89.12 235 GLN A O 1
ATOM 1890 N N . ALA A 1 236 ? 26.347 4.058 -33.064 1.00 89.94 236 ALA A N 1
ATOM 1891 C CA . ALA A 1 236 ? 25.493 5.019 -32.383 1.00 89.94 236 ALA A CA 1
ATOM 1892 C C . ALA A 1 236 ? 25.969 5.277 -30.952 1.00 89.94 236 ALA A C 1
ATOM 1894 O O . ALA A 1 236 ? 26.182 6.424 -30.597 1.00 89.94 236 ALA A O 1
ATOM 1895 N N . LEU A 1 237 ? 26.280 4.236 -30.175 1.00 90.31 237 LEU A N 1
ATOM 1896 C CA . LEU A 1 237 ? 26.764 4.360 -28.792 1.00 90.31 237 LEU A CA 1
ATOM 1897 C C . LEU A 1 237 ? 28.082 5.147 -28.644 1.00 90.31 237 LEU A C 1
ATOM 1899 O O . LEU A 1 237 ? 28.447 5.523 -27.530 1.00 90.31 237 LEU A O 1
ATOM 1903 N N . LYS A 1 238 ? 28.821 5.375 -29.737 1.00 88.75 238 LYS A N 1
ATOM 1904 C CA . LYS A 1 238 ? 30.098 6.109 -29.746 1.00 88.75 238 LYS A CA 1
ATOM 1905 C C . LYS A 1 238 ? 29.962 7.556 -30.215 1.00 88.75 238 LYS A C 1
ATOM 1907 O O . LYS A 1 238 ? 30.930 8.308 -30.085 1.00 88.75 238 LYS A O 1
ATOM 1912 N N . VAL A 1 239 ? 28.806 7.953 -30.754 1.00 85.19 239 VAL A N 1
ATOM 1913 C CA . VAL A 1 239 ? 28.587 9.319 -31.242 1.00 85.19 239 VAL A CA 1
ATOM 1914 C C . VAL A 1 239 ? 28.578 10.273 -30.053 1.00 85.19 239 VAL A C 1
ATOM 1916 O O . VAL A 1 239 ? 27.813 10.106 -29.108 1.00 85.19 239 VAL A O 1
ATOM 1919 N N . ARG A 1 240 ? 29.432 11.293 -30.086 1.00 80.88 240 ARG A N 1
ATOM 1920 C CA . ARG A 1 240 ? 29.433 12.364 -29.079 1.00 80.88 240 ARG A CA 1
ATOM 1921 C C . ARG A 1 240 ? 28.633 13.557 -29.588 1.00 80.88 240 ARG A C 1
ATOM 1923 O O . ARG A 1 240 ? 28.631 13.806 -30.788 1.00 80.88 240 ARG A O 1
ATOM 1930 N N . SER A 1 241 ? 28.073 14.372 -28.694 1.00 69.12 241 SER A N 1
ATOM 1931 C CA . SER A 1 241 ? 27.261 15.548 -29.066 1.00 69.12 241 SER A CA 1
ATOM 1932 C C . SER A 1 241 ? 27.974 16.498 -30.044 1.00 69.12 241 SER A C 1
ATOM 1934 O O . SER A 1 241 ? 27.363 17.045 -30.948 1.00 69.12 241 SER A O 1
ATOM 1936 N N . ARG A 1 242 ? 29.306 16.641 -29.956 1.00 67.94 242 ARG A N 1
ATOM 1937 C CA . ARG A 1 242 ? 30.088 17.475 -30.897 1.00 67.94 242 ARG A CA 1
ATOM 1938 C C . ARG A 1 242 ? 30.159 16.923 -32.329 1.00 67.94 242 ARG A C 1
ATOM 1940 O O . ARG A 1 242 ? 30.510 17.660 -33.241 1.00 67.94 242 ARG A O 1
ATOM 1947 N N . GLN A 1 243 ? 29.878 15.637 -32.525 1.00 68.44 243 GLN A N 1
ATOM 1948 C CA . GLN A 1 243 ? 29.876 14.976 -33.833 1.00 68.44 243 GLN A CA 1
ATOM 1949 C C . GLN A 1 243 ? 28.499 15.042 -34.516 1.00 68.44 243 GLN A C 1
ATOM 1951 O O . GLN A 1 243 ? 28.383 14.648 -35.674 1.00 68.44 243 GLN A O 1
ATOM 1956 N N . GLU A 1 244 ? 27.477 15.574 -33.836 1.00 68.06 244 GLU A N 1
ATOM 1957 C CA . GLU A 1 244 ? 26.107 15.704 -34.343 1.00 68.06 244 GLU A CA 1
ATOM 1958 C C . GLU A 1 244 ? 26.043 16.531 -35.637 1.00 68.06 244 GLU A C 1
ATOM 1960 O O . GLU A 1 244 ? 25.560 16.039 -36.655 1.00 68.06 244 GLU A O 1
ATOM 1965 N N . ALA A 1 245 ? 26.669 17.712 -35.662 1.00 63.91 245 ALA A N 1
ATOM 1966 C CA . ALA A 1 245 ? 26.715 18.579 -36.846 1.00 63.91 245 ALA A CA 1
ATOM 1967 C C . ALA A 1 245 ? 27.380 17.911 -38.076 1.00 63.91 245 ALA A C 1
ATOM 1969 O O . ALA A 1 245 ? 27.059 18.205 -39.232 1.00 63.91 245 ALA A O 1
ATOM 1970 N N . MET A 1 246 ? 28.302 16.966 -37.850 1.00 67.56 246 MET A N 1
ATOM 1971 C CA . MET A 1 246 ? 28.921 16.195 -38.935 1.00 67.56 246 MET A CA 1
ATOM 1972 C C . MET A 1 246 ? 27.996 15.094 -39.473 1.00 67.56 246 MET A C 1
ATOM 1974 O O . MET A 1 246 ? 28.092 14.737 -40.645 1.00 67.56 246 MET A O 1
ATOM 1978 N N . LEU A 1 247 ? 27.113 14.541 -38.638 1.00 68.75 247 LEU A N 1
ATOM 1979 C CA . LEU A 1 247 ? 26.114 13.557 -39.061 1.00 68.75 247 LEU A CA 1
ATOM 1980 C C . LEU A 1 247 ? 24.955 14.229 -39.804 1.00 68.75 247 LEU A C 1
ATOM 1982 O O . LEU A 1 247 ? 24.492 13.701 -40.813 1.00 68.75 247 LEU A O 1
ATOM 1986 N N . GLU A 1 248 ? 24.543 15.419 -39.366 1.00 66.19 248 GLU A N 1
ATOM 1987 C CA . GLU A 1 248 ? 23.516 16.212 -40.047 1.00 66.19 248 GLU A CA 1
ATOM 1988 C C . GLU A 1 248 ? 23.954 16.631 -41.455 1.00 66.19 248 GLU A C 1
ATOM 1990 O O . GLU A 1 248 ? 23.214 16.421 -42.416 1.00 66.19 248 GLU A O 1
ATOM 1995 N N . SER A 1 249 ? 25.183 17.134 -41.614 1.00 62.94 249 SER A N 1
ATOM 1996 C CA . SER A 1 249 ? 25.702 17.532 -42.933 1.00 62.94 249 SER A CA 1
ATOM 1997 C C . SER A 1 249 ? 25.811 16.357 -43.916 1.00 62.94 249 SER A C 1
ATOM 1999 O O . SER A 1 249 ? 25.481 16.508 -45.092 1.00 62.94 249 SER A O 1
ATOM 2001 N N . LYS A 1 250 ? 26.176 15.157 -43.440 1.00 61.38 250 LYS A N 1
ATOM 2002 C CA . LYS A 1 250 ? 26.195 13.931 -44.258 1.00 61.38 250 LYS A CA 1
ATOM 2003 C C . LYS A 1 250 ? 24.799 13.420 -44.623 1.00 61.38 250 LYS A C 1
ATOM 2005 O O . LYS A 1 250 ? 24.630 12.897 -45.717 1.00 61.38 250 LYS A O 1
ATOM 2010 N N . HIS A 1 251 ? 23.802 13.584 -43.751 1.00 55.59 251 HIS A N 1
ATOM 2011 C CA . HIS A 1 251 ? 22.414 13.219 -44.057 1.00 55.59 251 HIS A CA 1
ATOM 2012 C C . HIS A 1 251 ? 21.774 14.193 -45.068 1.00 55.59 251 HIS A C 1
ATOM 2014 O O . HIS A 1 251 ? 20.934 13.786 -45.874 1.00 55.59 251 HIS A O 1
ATOM 2020 N N . ILE A 1 252 ? 22.117 15.484 -45.037 1.00 53.41 252 ILE A N 1
ATOM 2021 C CA . ILE A 1 252 ? 21.531 16.489 -45.945 1.00 53.41 252 ILE A CA 1
ATOM 2022 C C . ILE A 1 252 ? 21.988 16.274 -47.399 1.00 53.41 252 ILE A C 1
ATOM 2024 O O . ILE A 1 252 ? 21.239 16.572 -48.331 1.00 53.41 252 ILE A O 1
ATOM 2028 N N . HIS A 1 253 ? 23.166 15.691 -47.621 1.00 47.94 253 HIS A N 1
ATOM 2029 C CA . HIS A 1 253 ? 23.646 15.330 -48.955 1.00 47.94 253 HIS A CA 1
ATOM 2030 C C . HIS A 1 253 ? 23.007 14.028 -49.472 1.00 47.94 253 HIS A C 1
ATOM 2032 O O . HIS A 1 253 ? 23.667 13.004 -49.631 1.00 47.94 253 HIS A O 1
ATOM 2038 N N . LYS A 1 254 ? 21.707 14.077 -49.798 1.00 39.91 254 LYS A N 1
ATOM 2039 C CA . LYS A 1 254 ? 21.135 13.173 -50.811 1.00 39.91 254 LYS A CA 1
ATOM 2040 C C . LYS A 1 254 ? 21.868 13.424 -52.139 1.00 39.91 254 LYS A C 1
ATOM 2042 O O . LYS A 1 254 ? 22.011 14.595 -52.502 1.00 39.91 254 LYS A O 1
ATOM 2047 N N . PRO A 1 255 ? 22.301 12.396 -52.893 1.00 33.62 255 PRO A N 1
ATOM 2048 C CA . PRO A 1 255 ? 22.721 12.624 -54.269 1.00 33.62 255 PRO A CA 1
ATOM 2049 C C . PRO A 1 255 ? 21.529 13.216 -55.041 1.00 33.62 255 PRO A C 1
ATOM 2051 O O . PRO A 1 255 ? 20.393 12.781 -54.813 1.00 33.62 255 PRO A O 1
ATOM 2054 N N . PRO A 1 256 ? 21.740 14.231 -55.899 1.00 33.16 256 PRO A N 1
ATOM 2055 C CA . PRO A 1 256 ? 20.662 14.780 -56.704 1.00 33.16 256 PRO A CA 1
ATOM 2056 C C . PRO A 1 256 ? 20.064 13.655 -57.543 1.00 33.16 256 PRO A C 1
ATOM 2058 O O . PRO A 1 256 ? 20.791 12.892 -58.181 1.00 33.16 256 PRO A O 1
ATOM 2061 N N . SER A 1 257 ? 18.737 13.543 -57.498 1.00 34.12 257 SER A N 1
ATOM 2062 C CA . SER A 1 257 ? 17.963 12.678 -58.378 1.00 34.12 257 SER A CA 1
ATOM 2063 C C . SER A 1 257 ? 18.385 12.976 -59.814 1.00 34.12 257 SER A C 1
ATOM 2065 O O . SER A 1 257 ? 18.127 14.068 -60.318 1.00 34.12 257 SER A O 1
ATOM 2067 N N . VAL A 1 258 ? 19.083 12.034 -60.443 1.00 34.66 258 VAL A N 1
ATOM 2068 C CA . VAL A 1 258 ? 19.338 12.090 -61.880 1.00 34.66 258 VAL A CA 1
ATOM 2069 C C . VAL A 1 258 ? 17.987 11.822 -62.540 1.00 34.66 258 VAL A C 1
ATOM 2071 O O . VAL A 1 258 ? 17.427 10.740 -62.366 1.00 34.66 258 VAL A O 1
ATOM 2074 N N . ILE A 1 259 ? 17.433 12.869 -63.157 1.00 37.94 259 ILE A N 1
ATOM 2075 C CA . ILE A 1 259 ? 16.236 12.829 -64.009 1.00 37.94 259 ILE A CA 1
ATOM 2076 C C . ILE A 1 259 ? 16.563 12.031 -65.269 1.00 37.94 259 ILE A C 1
ATOM 2078 O O . ILE A 1 259 ? 17.670 12.253 -65.813 1.00 37.94 259 ILE A O 1
#

Radius of gyration: 31.26 Å; chains: 1; bounding box: 61×32×105 Å

Secondary structure (DSSP, 8-state):
-HHHHHHHTTSS-HHHHHT--HHHHHHHHSHHHHHHHHTTSS-HHHHHT--HHHHHHHT-HHHHHHHHTTSS-HHHHHT--HHHHHHHH-HHHHHHHHTTS--HHHHHT--HHHHHHHHSHHHHHHHHTTSS-HHHHHT--HHHHHHHHSHHHHHHHH---GGG---HHHHHH--HHHHHHHH-HHHHHHHHTTSS--HHHHHT--HHHHHHHHSHHHHHHHT---TTS---HHHHTT--GGGHHHHHHHHH-PPP---

Foldseek 3Di:
DQVVVCCVVPLDPPVVVVVQDPVLVLLSVQPLSVVCCVVVLDHSVRSSPQDPQLSVQSVQPQNSVCCVVVVDRPVRSSPAGPQLSCLSPDPLNVVCVVVVLDHNVVSSVADPVLVVLSPDPLNVVCCVVVQQRSVNSRPQDPVLSVLSVQVQSSVQCPDPPQQRHDHSVRSSVQDPQLSVLSNDPQSSVCSVVCLQVHSVSSSPQDPQLSVLSVQPLLVDQCPDPDPVSHDRSVRSSPDGPVCSVVNVVVVVPDPPPDD